Protein AF-A0A2V8E832-F1 (afdb_monomer)

Foldseek 3D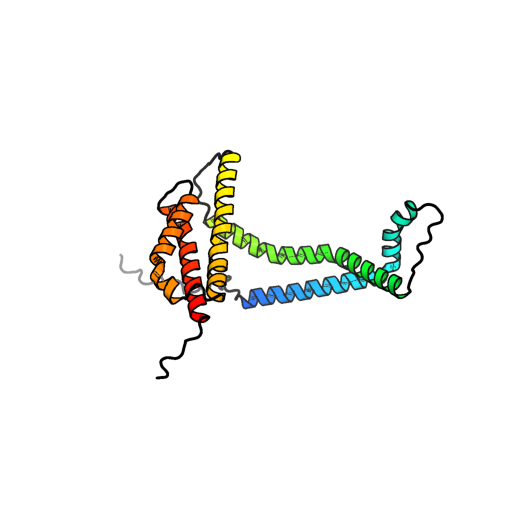i:
DPPPPPDDDDDPPPPPVVCPPPPDVVNLVVLVVVLVVVLVVQLVVLLVVLLVCLVVQVCVVCVVVVVPDDPPPPPDPPDPVSVVVVSSVSSSVRSCVVSVVVNVVSVCVSVVVVVVVVVVVVVVVPDPDDPDPDDPVVVVVLVVLLVVLVVVLVCVLVVLVVCLVVVVDALVNLVVCLVVVLVVLLVSLCSNDPVSDPVSSVVSSVVSSVSSVVSSVVSVVPDPDDDPDDD

Radius of gyration: 31.77 Å; Cα contacts (8 Å, |Δi|>4): 86; chains: 1; bounding box: 62×70×110 Å

Mean predicted aligned error: 20.01 Å

Structure (mmCIF, N/CA/C/O backbone):
data_AF-A0A2V8E832-F1
#
_entry.id   AF-A0A2V8E832-F1
#
loop_
_atom_site.group_PDB
_atom_site.id
_atom_site.type_symbol
_atom_site.label_atom_id
_atom_site.label_alt_id
_atom_site.label_comp_id
_atom_site.label_asym_id
_atom_site.label_entity_id
_atom_site.label_seq_id
_atom_site.pdbx_PDB_ins_code
_atom_site.Cartn_x
_atom_site.Cartn_y
_atom_site.Cartn_z
_atom_site.occupancy
_atom_site.B_iso_or_equiv
_atom_site.auth_seq_id
_atom_site.auth_comp_id
_atom_site.auth_asym_id
_atom_site.auth_atom_id
_atom_site.pdbx_PDB_model_num
ATOM 1 N N . MET A 1 1 ? -16.219 7.221 -71.483 1.00 47.50 1 MET A N 1
ATOM 2 C CA . MET A 1 1 ? -16.074 6.159 -70.463 1.00 47.50 1 MET A CA 1
ATOM 3 C C . MET A 1 1 ? -14.650 6.240 -69.906 1.00 47.50 1 MET A C 1
ATOM 5 O O . MET A 1 1 ? -13.781 5.549 -70.398 1.00 47.50 1 MET A O 1
ATOM 9 N N . ALA A 1 2 ? -14.287 7.261 -69.124 1.00 42.38 2 ALA A N 1
ATOM 10 C CA . ALA A 1 2 ? -14.271 7.187 -67.658 1.00 42.38 2 ALA A CA 1
ATOM 11 C C . ALA A 1 2 ? -14.065 8.597 -67.040 1.00 42.38 2 ALA A C 1
ATOM 13 O O . ALA A 1 2 ? -13.008 8.910 -66.510 1.00 42.38 2 ALA A O 1
ATOM 14 N N . ALA A 1 3 ? -15.066 9.472 -67.158 1.00 48.56 3 ALA A N 1
ATOM 15 C CA . ALA A 1 3 ? -15.068 10.820 -66.569 1.00 48.56 3 ALA A CA 1
ATOM 16 C C . ALA A 1 3 ? -16.415 11.088 -65.873 1.00 48.56 3 ALA A C 1
ATOM 18 O O . ALA A 1 3 ? -17.081 12.083 -66.138 1.00 48.56 3 ALA A O 1
ATOM 19 N N . ALA A 1 4 ? -16.871 10.124 -65.064 1.00 51.16 4 ALA A N 1
ATOM 20 C CA . ALA A 1 4 ? -18.205 10.129 -64.462 1.00 51.16 4 ALA A CA 1
ATOM 21 C C . ALA A 1 4 ? -18.274 9.354 -63.130 1.00 51.16 4 ALA A C 1
ATOM 23 O O . ALA A 1 4 ? -19.161 8.530 -62.964 1.00 51.16 4 ALA A O 1
ATOM 24 N N . LEU A 1 5 ? -17.347 9.592 -62.193 1.00 53.28 5 LEU A N 1
ATOM 25 C CA . LEU A 1 5 ? -17.493 9.176 -60.782 1.00 53.28 5 LEU A CA 1
ATOM 26 C C . LEU A 1 5 ? -16.886 10.219 -59.819 1.00 53.28 5 LEU A C 1
ATOM 28 O O . LEU A 1 5 ? -16.212 9.895 -58.848 1.00 53.28 5 LEU A O 1
ATOM 32 N N . ALA A 1 6 ? -17.144 11.499 -60.092 1.00 55.06 6 ALA A N 1
ATOM 33 C CA . ALA A 1 6 ? -17.009 12.576 -59.114 1.00 55.06 6 ALA A CA 1
ATOM 34 C C . ALA A 1 6 ? -18.289 12.650 -58.259 1.00 55.06 6 ALA A C 1
ATOM 36 O O . ALA A 1 6 ? -19.114 13.523 -58.485 1.00 55.06 6 ALA A O 1
ATOM 37 N N . HIS A 1 7 ? -18.496 11.675 -57.366 1.00 56.09 7 HIS A N 1
ATOM 38 C CA . HIS A 1 7 ? -19.408 11.729 -56.207 1.00 56.09 7 HIS A CA 1
ATOM 39 C C . HIS A 1 7 ? -19.408 10.357 -55.510 1.00 56.09 7 HIS A C 1
ATOM 41 O O . HIS A 1 7 ? -20.304 9.538 -55.682 1.00 56.09 7 HIS A O 1
ATOM 47 N N . ALA A 1 8 ? -18.378 10.088 -54.718 1.00 52.59 8 ALA A N 1
ATOM 48 C CA . ALA A 1 8 ? -18.475 9.121 -53.631 1.00 52.59 8 ALA A CA 1
ATOM 49 C C . ALA A 1 8 ? -17.991 9.856 -52.386 1.00 52.59 8 ALA A C 1
ATOM 51 O O . ALA A 1 8 ? -16.826 9.802 -52.006 1.00 52.59 8 ALA A O 1
ATOM 52 N N . SER A 1 9 ? -18.914 10.680 -51.893 1.00 53.09 9 SER A N 1
ATOM 53 C CA . SER A 1 9 ? -19.017 11.181 -50.528 1.00 53.09 9 SER A CA 1
ATOM 54 C C . SER A 1 9 ? -18.141 10.406 -49.552 1.00 53.09 9 SER A C 1
ATOM 56 O O . SER A 1 9 ? -18.406 9.231 -49.289 1.00 53.09 9 SER A O 1
ATOM 58 N N . LEU A 1 10 ? -17.139 11.091 -48.996 1.00 61.25 10 LEU A N 1
ATOM 59 C CA . LEU A 1 10 ? -16.615 10.730 -47.686 1.00 61.25 10 LEU A CA 1
ATOM 60 C C . LEU A 1 10 ? -17.832 10.484 -46.779 1.00 61.25 10 LEU A C 1
ATOM 62 O O . LEU A 1 10 ? -18.734 11.333 -46.766 1.00 61.25 10 LEU A O 1
ATOM 66 N N . PRO A 1 11 ? -17.930 9.327 -46.106 1.00 64.31 11 PRO A N 1
ATOM 67 C CA . PRO A 1 11 ? -18.934 9.168 -45.069 1.00 64.31 11 PRO A CA 1
ATOM 68 C C . PRO A 1 11 ? -18.765 10.324 -44.065 1.00 64.31 11 PRO A C 1
ATOM 70 O O . PRO A 1 11 ? -17.631 10.756 -43.845 1.00 64.31 11 PRO 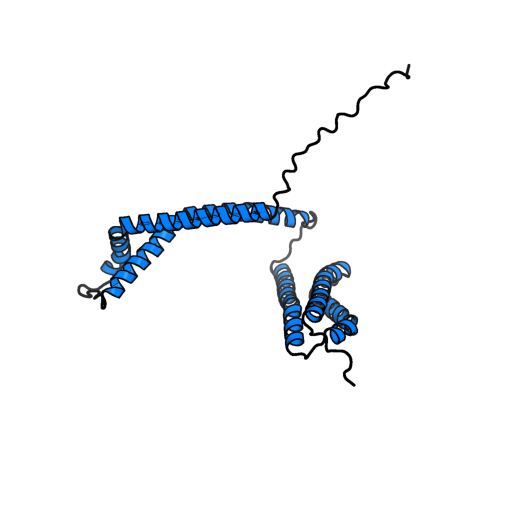A O 1
ATOM 73 N N . PRO A 1 12 ? -19.865 10.886 -43.535 1.00 58.88 12 PRO A N 1
ATOM 74 C CA . PRO A 1 12 ? -19.785 11.945 -42.537 1.00 58.88 12 PRO A CA 1
ATOM 75 C C . PRO A 1 12 ? -18.910 11.477 -41.370 1.00 58.88 12 PRO A C 1
ATOM 77 O O . PRO A 1 12 ? -18.935 10.294 -41.028 1.00 58.88 12 PRO A O 1
ATOM 80 N N . ASP A 1 13 ? -18.137 12.402 -40.797 1.00 58.00 13 ASP A N 1
ATOM 81 C CA . ASP A 1 13 ? -17.381 12.242 -39.548 1.00 58.00 13 ASP A CA 1
ATOM 82 C C . ASP A 1 13 ? -18.342 12.002 -38.359 1.00 58.00 13 ASP A C 1
ATOM 84 O O . ASP A 1 13 ? -18.409 12.788 -37.419 1.00 58.00 13 ASP A O 1
ATOM 88 N N . ASP A 1 14 ? -19.098 10.907 -38.399 1.00 57.62 14 ASP A N 1
ATOM 89 C CA . ASP A 1 14 ? -19.949 10.412 -37.318 1.00 57.62 14 ASP A CA 1
ATOM 90 C C . ASP A 1 14 ? -19.202 9.322 -36.542 1.00 57.62 14 ASP A C 1
ATOM 92 O O . ASP A 1 14 ? -19.718 8.242 -36.271 1.00 57.62 14 ASP A O 1
ATOM 96 N N . ASP A 1 15 ? -17.970 9.635 -36.152 1.00 50.78 15 ASP A N 1
ATOM 97 C CA . ASP A 1 15 ? -17.270 8.931 -35.088 1.00 50.78 15 ASP A CA 1
ATOM 98 C C . ASP A 1 15 ? -17.145 9.874 -33.881 1.00 50.78 15 ASP A C 1
ATOM 100 O O . ASP A 1 15 ? -16.079 10.032 -33.280 1.00 50.78 15 ASP A O 1
ATOM 104 N N . GLU A 1 16 ? -18.274 10.447 -33.444 1.00 54.78 16 GLU A N 1
ATOM 105 C CA . GLU A 1 16 ? -18.522 10.569 -32.006 1.00 54.78 16 GLU A CA 1
ATOM 106 C C . GLU A 1 16 ? -18.517 9.145 -31.432 1.00 54.78 16 GLU A C 1
ATOM 108 O O . GLU A 1 16 ? -19.549 8.551 -31.135 1.00 54.78 16 GLU A O 1
ATOM 113 N N . GLN A 1 17 ? -17.332 8.551 -31.304 1.00 54.59 17 GLN A N 1
ATOM 114 C CA . GLN A 1 17 ? -17.117 7.433 -30.411 1.00 54.59 17 GLN A CA 1
ATOM 115 C C . GLN A 1 17 ? -17.280 8.034 -29.017 1.00 54.59 17 GLN A C 1
ATOM 117 O O . GLN A 1 17 ? -16.384 8.772 -28.592 1.00 54.59 17 GLN A O 1
ATOM 122 N N . PRO A 1 18 ? -18.388 7.788 -28.284 1.00 49.16 18 PRO A N 1
ATOM 123 C CA . PRO A 1 18 ? -18.447 8.196 -26.896 1.00 49.16 18 PRO A CA 1
ATOM 124 C C . PRO A 1 18 ? -17.275 7.501 -26.211 1.00 49.16 18 PRO A C 1
ATOM 126 O O . PRO A 1 18 ? -17.224 6.272 -26.107 1.00 49.16 18 PRO A O 1
ATOM 129 N N . SER A 1 19 ? -16.283 8.300 -25.832 1.00 56.38 19 SER A N 1
ATOM 130 C CA . SER A 1 19 ? -15.024 7.876 -25.249 1.00 56.38 19 SER A CA 1
ATOM 131 C C . SER A 1 19 ? -15.312 7.184 -23.921 1.00 56.38 19 SER A C 1
ATOM 133 O O . SER A 1 19 ? -15.299 7.767 -22.842 1.00 56.38 19 SER A O 1
ATOM 135 N N . ARG A 1 20 ? -15.546 5.873 -23.995 1.00 49.09 20 ARG A N 1
ATOM 136 C CA . ARG A 1 20 ? -15.823 4.960 -22.874 1.00 49.09 20 ARG A CA 1
ATOM 137 C C . ARG A 1 20 ? -14.669 4.863 -21.857 1.00 49.09 20 ARG A C 1
ATOM 139 O O . ARG A 1 20 ? -14.721 4.039 -20.951 1.00 49.09 20 ARG A O 1
ATOM 146 N N . TRP A 1 21 ? -13.632 5.687 -22.006 1.00 45.81 21 TRP A N 1
ATOM 147 C CA . TRP A 1 21 ? -12.333 5.567 -21.347 1.00 45.81 21 TRP A CA 1
ATOM 148 C C . TRP A 1 21 ? -11.834 6.859 -20.690 1.00 45.81 21 TRP A C 1
ATOM 150 O O . TRP A 1 21 ? -10.681 6.909 -20.275 1.00 45.81 21 TRP A O 1
ATOM 160 N N . SER A 1 22 ? -12.681 7.880 -20.525 1.00 52.25 22 SER A N 1
ATOM 161 C CA . SER A 1 22 ? -12.372 9.019 -19.650 1.00 52.25 22 SER A CA 1
ATOM 162 C C . SER A 1 22 ? -13.234 9.004 -18.390 1.00 52.25 22 SER A C 1
ATOM 164 O O . SER A 1 22 ? -13.886 9.996 -18.076 1.00 52.25 22 SER A O 1
ATOM 166 N N . MET A 1 23 ? -13.221 7.896 -17.641 1.00 48.84 23 MET A N 1
ATOM 167 C CA . MET A 1 23 ? -13.531 8.029 -16.220 1.00 48.84 23 MET A CA 1
ATOM 168 C C . MET A 1 23 ? -12.375 8.793 -15.578 1.00 48.84 23 MET A C 1
ATOM 170 O O . MET A 1 23 ? -11.273 8.269 -15.421 1.00 48.84 23 MET A O 1
ATOM 174 N N . SER A 1 24 ? -12.607 10.068 -15.280 1.00 67.12 24 SER A N 1
ATOM 175 C CA . SER A 1 24 ? -11.663 10.922 -14.557 1.00 67.12 24 SER A CA 1
ATOM 176 C C . SER A 1 24 ? -11.271 10.261 -13.226 1.00 67.12 24 SER A C 1
ATOM 178 O O . SER A 1 24 ? -12.093 9.585 -12.611 1.00 67.12 24 SER A O 1
ATOM 180 N N . LEU A 1 25 ? -10.047 10.470 -12.714 1.00 56.72 25 LEU A N 1
ATOM 181 C CA . LEU A 1 25 ? -9.660 9.971 -11.377 1.00 56.72 25 LEU A CA 1
ATOM 182 C C . LEU A 1 25 ? -10.658 10.397 -10.289 1.00 56.72 25 LEU A C 1
ATOM 184 O O . LEU A 1 25 ? -10.850 9.690 -9.303 1.00 56.72 25 LEU A O 1
ATOM 188 N N . LEU A 1 26 ? -11.337 11.526 -10.498 1.00 66.56 26 LEU A N 1
AT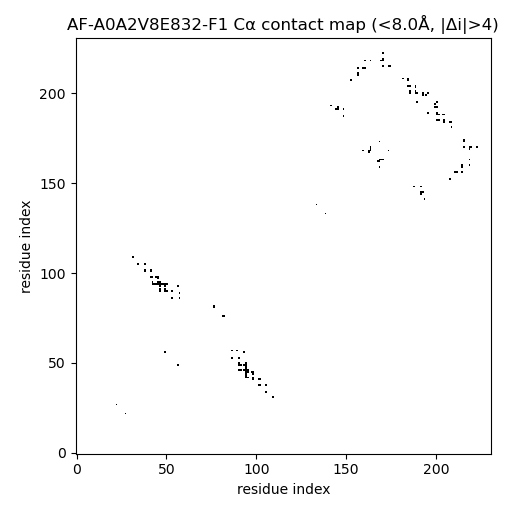OM 189 C CA . LEU A 1 26 ? -12.420 11.987 -9.641 1.00 66.56 26 LEU A CA 1
ATOM 190 C C . LEU A 1 26 ? -13.632 11.044 -9.662 1.00 66.56 26 LEU A C 1
ATOM 192 O O . LEU A 1 26 ? -14.189 10.788 -8.605 1.00 66.56 26 LEU A O 1
ATOM 196 N N . GLU A 1 27 ? -13.988 10.453 -10.801 1.00 72.31 27 GLU A N 1
ATOM 197 C CA . GLU A 1 27 ? -15.072 9.464 -10.912 1.00 72.31 27 GLU A CA 1
ATOM 198 C C . GLU A 1 27 ? -14.712 8.134 -10.239 1.00 72.31 27 GLU A C 1
ATOM 200 O O . GLU A 1 27 ? -15.554 7.521 -9.578 1.00 72.31 27 GLU A O 1
ATOM 205 N N . HIS A 1 28 ? -13.443 7.720 -10.310 1.00 69.12 28 HIS A N 1
ATOM 206 C CA . HIS A 1 28 ? -12.966 6.562 -9.550 1.00 69.12 28 HIS A CA 1
ATOM 207 C C . HIS A 1 28 ? -13.013 6.816 -8.029 1.00 69.12 28 HIS A C 1
ATOM 209 O O . HIS A 1 28 ? -13.440 5.953 -7.255 1.00 69.12 28 HIS A O 1
ATOM 215 N N . LEU A 1 29 ? -12.636 8.021 -7.578 1.00 75.00 29 LEU A N 1
ATOM 216 C CA . LEU A 1 29 ? -12.739 8.427 -6.168 1.00 75.00 29 LEU A CA 1
ATOM 217 C C . LEU A 1 29 ? -14.200 8.593 -5.702 1.00 75.00 29 LEU A C 1
ATOM 219 O O . LEU A 1 29 ? -14.533 8.253 -4.562 1.00 75.00 29 LEU A O 1
ATOM 223 N N . GLU A 1 30 ? -15.086 9.063 -6.579 1.00 79.19 30 GLU A N 1
ATOM 224 C CA . GLU A 1 30 ? -16.537 9.143 -6.370 1.00 79.19 30 GLU A CA 1
ATOM 225 C C . GLU A 1 30 ? -17.128 7.741 -6.138 1.00 79.19 30 GLU A C 1
ATOM 227 O O . GLU A 1 30 ? -17.946 7.516 -5.233 1.00 79.19 30 GLU A O 1
ATOM 232 N N . GLU A 1 31 ? -16.666 6.768 -6.923 1.00 74.00 31 GLU A N 1
ATOM 233 C CA . GLU A 1 31 ? -17.057 5.374 -6.797 1.00 74.00 31 GLU A CA 1
ATOM 234 C C . GLU A 1 31 ? -16.544 4.752 -5.486 1.00 74.00 31 GLU A C 1
ATOM 236 O O . GLU A 1 31 ? -17.317 4.087 -4.783 1.00 74.00 31 GLU A O 1
ATOM 241 N N . LEU A 1 32 ? -15.292 5.030 -5.097 1.00 75.75 32 LEU A N 1
ATOM 242 C CA . LEU A 1 32 ? -14.710 4.584 -3.825 1.00 75.75 32 LEU A CA 1
ATOM 243 C C . LEU A 1 32 ? -15.518 5.101 -2.625 1.00 75.75 32 LEU A C 1
ATOM 245 O O . LEU A 1 32 ? -15.913 4.315 -1.758 1.00 75.75 32 LEU A O 1
ATOM 249 N N . ARG A 1 33 ? -15.828 6.404 -2.585 1.00 85.00 33 ARG A N 1
ATOM 250 C CA . ARG A 1 33 ? -16.608 7.008 -1.492 1.00 85.00 33 ARG A CA 1
ATOM 251 C C . ARG A 1 33 ? -17.987 6.361 -1.373 1.00 85.00 33 ARG A C 1
ATOM 253 O O . ARG A 1 33 ? -18.383 5.953 -0.281 1.00 85.00 33 ARG A O 1
ATOM 260 N N . LYS A 1 34 ? -18.722 6.233 -2.485 1.00 80.25 34 LYS A N 1
ATOM 261 C CA . LYS A 1 34 ? -20.067 5.626 -2.486 1.00 80.25 34 LYS A CA 1
ATOM 262 C C . LYS A 1 34 ? -20.048 4.163 -2.044 1.00 80.25 34 LYS A C 1
ATOM 264 O O . LYS A 1 34 ? -21.042 3.681 -1.494 1.00 80.25 34 LYS A O 1
ATOM 269 N N . ARG A 1 35 ? -18.963 3.436 -2.313 1.00 78.31 35 ARG A N 1
ATOM 270 C CA . ARG A 1 35 ? -18.796 2.044 -1.876 1.00 78.31 35 ARG A CA 1
ATOM 271 C C . ARG A 1 35 ? -18.461 1.970 -0.388 1.00 78.31 35 ARG A C 1
ATOM 273 O O . ARG A 1 35 ? -19.086 1.169 0.304 1.00 78.31 35 ARG A O 1
ATOM 280 N N . LEU A 1 36 ? -17.591 2.851 0.109 1.00 80.75 36 LEU A N 1
ATOM 281 C CA . LEU A 1 36 ? -17.254 2.945 1.531 1.00 80.75 36 LEU A CA 1
ATOM 282 C C . LEU A 1 36 ? -18.489 3.268 2.384 1.00 80.75 36 LEU A C 1
ATOM 284 O O . LEU A 1 36 ? -18.762 2.563 3.349 1.00 80.75 36 LEU A O 1
ATOM 288 N N . VAL A 1 37 ? -19.301 4.247 1.969 1.00 85.38 37 VAL A N 1
ATOM 289 C CA . VAL A 1 37 ? -20.550 4.603 2.669 1.00 85.38 37 VAL A CA 1
ATOM 290 C C . VAL A 1 37 ? -21.505 3.408 2.747 1.00 85.38 37 VAL A C 1
ATOM 292 O O . VAL A 1 37 ? -22.026 3.103 3.816 1.00 85.38 37 VAL A O 1
ATOM 295 N N . ARG A 1 38 ? -21.696 2.671 1.645 1.00 82.88 38 ARG A N 1
ATOM 296 C CA . ARG A 1 38 ? -22.551 1.470 1.626 1.00 82.88 38 ARG A CA 1
ATOM 297 C C . ARG A 1 38 ? -22.011 0.338 2.505 1.00 82.88 38 ARG A C 1
ATOM 299 O O . ARG A 1 38 ? -22.804 -0.362 3.126 1.00 82.88 38 ARG A O 1
ATOM 306 N N . ALA A 1 39 ? -20.691 0.160 2.579 1.00 79.94 39 ALA A N 1
ATOM 307 C CA . ALA A 1 39 ? -20.075 -0.817 3.477 1.00 79.94 39 ALA A CA 1
ATOM 308 C C . ALA A 1 39 ? -20.274 -0.430 4.953 1.00 79.94 39 ALA A C 1
ATOM 310 O O . ALA A 1 39 ? -20.681 -1.272 5.748 1.00 79.94 39 ALA A O 1
ATOM 311 N N . CYS A 1 40 ? -20.089 0.847 5.305 1.00 82.69 40 CYS A N 1
ATOM 312 C CA . CYS A 1 40 ? -20.360 1.346 6.655 1.00 82.69 40 CYS A CA 1
ATOM 313 C C . CYS A 1 40 ? -21.832 1.169 7.052 1.00 82.69 40 CYS A C 1
ATOM 315 O O . CYS A 1 40 ? -22.111 0.718 8.160 1.00 82.69 40 CYS A O 1
ATOM 317 N N . VAL A 1 41 ? -22.773 1.458 6.145 1.00 88.25 41 VAL A N 1
ATOM 318 C CA . VAL A 1 41 ? -24.210 1.237 6.383 1.00 88.25 41 VAL A CA 1
ATOM 319 C C . VAL A 1 41 ? -24.518 -0.248 6.580 1.00 88.25 41 VAL A C 1
ATOM 321 O O . VAL A 1 41 ? -25.273 -0.594 7.483 1.00 88.25 41 VAL A O 1
ATOM 324 N N . ALA A 1 42 ? -23.911 -1.138 5.792 1.00 85.12 42 ALA A N 1
ATOM 325 C CA . ALA A 1 42 ? -24.100 -2.579 5.947 1.00 85.12 42 ALA A CA 1
ATOM 326 C C . ALA A 1 42 ? -23.536 -3.115 7.272 1.00 85.12 42 ALA A C 1
ATOM 328 O O . ALA A 1 42 ? -24.170 -3.958 7.900 1.00 85.12 42 ALA A O 1
ATOM 329 N N . ILE A 1 43 ? -22.391 -2.598 7.728 1.00 84.44 43 ILE A N 1
ATOM 330 C CA . ILE A 1 43 ? -21.836 -2.920 9.051 1.00 84.44 43 ILE A CA 1
ATOM 331 C C . ILE A 1 43 ? -22.780 -2.428 10.146 1.00 84.44 43 ILE A C 1
ATOM 333 O O . ILE A 1 43 ? -23.142 -3.201 11.027 1.00 84.44 43 ILE A O 1
ATOM 337 N N . ALA A 1 44 ? -23.231 -1.173 10.072 1.00 87.06 44 ALA A N 1
ATOM 338 C CA . ALA A 1 44 ? -24.161 -0.611 11.047 1.00 87.06 44 ALA A CA 1
ATOM 339 C C . ALA A 1 44 ? -25.473 -1.412 11.108 1.00 87.06 44 ALA A C 1
ATOM 341 O O . ALA A 1 44 ? -25.958 -1.714 12.197 1.00 87.06 44 ALA A O 1
ATOM 342 N N . ALA A 1 45 ? -26.005 -1.825 9.955 1.00 88.00 45 ALA A N 1
ATOM 343 C CA . ALA A 1 45 ? -27.179 -2.686 9.872 1.00 88.00 45 ALA A CA 1
ATOM 344 C C . ALA A 1 45 ? -26.913 -4.089 10.447 1.00 88.00 45 ALA A C 1
ATOM 346 O O . ALA A 1 45 ? -27.722 -4.586 11.224 1.00 88.00 45 ALA A O 1
ATOM 347 N N . GLY A 1 46 ? -25.772 -4.712 10.131 1.00 84.75 46 GLY A N 1
ATOM 348 C CA . GLY A 1 46 ? -25.383 -6.019 10.673 1.00 84.75 46 GLY A CA 1
ATOM 349 C C . GLY A 1 46 ? -25.228 -6.004 12.196 1.00 84.75 46 GLY A C 1
ATOM 350 O O . GLY A 1 46 ? -25.710 -6.907 12.884 1.00 84.75 46 GLY A O 1
ATOM 351 N N . VAL A 1 47 ? -24.627 -4.939 12.731 1.00 84.75 47 VAL A N 1
ATOM 352 C CA . VAL A 1 47 ? -24.512 -4.686 14.173 1.00 84.75 47 VAL A CA 1
ATOM 353 C C . VAL A 1 47 ? -25.887 -4.463 14.798 1.00 84.75 47 VAL A C 1
ATOM 355 O O . VAL A 1 47 ? -26.198 -5.110 15.793 1.00 84.75 47 VAL A O 1
ATOM 358 N N . ALA A 1 48 ? -26.747 -3.634 14.201 1.00 87.19 48 ALA A N 1
ATOM 359 C CA . ALA A 1 48 ? -28.106 -3.409 14.696 1.00 87.19 48 ALA A CA 1
ATOM 360 C C . ALA A 1 48 ? -28.930 -4.708 14.737 1.00 87.19 48 ALA A C 1
ATOM 362 O O . ALA A 1 48 ? -29.572 -5.000 15.743 1.00 87.19 48 ALA A O 1
ATOM 363 N N . VAL A 1 49 ? -28.856 -5.532 13.687 1.00 84.69 49 VAL A N 1
ATOM 364 C CA . VAL A 1 49 ? -29.517 -6.845 13.648 1.00 84.69 49 VAL A CA 1
ATOM 365 C C . VAL A 1 49 ? -28.951 -7.771 14.724 1.00 84.69 49 VAL A C 1
ATOM 367 O O . VAL A 1 49 ? -29.714 -8.442 15.410 1.00 84.69 49 VAL A O 1
ATOM 370 N N . SER A 1 50 ? -27.636 -7.774 14.944 1.00 80.50 50 SER A N 1
ATOM 371 C CA . SER A 1 50 ? -27.028 -8.569 16.019 1.00 80.50 50 SER A CA 1
ATOM 372 C C . SER A 1 50 ? -27.437 -8.106 17.417 1.00 80.50 50 SER A C 1
ATOM 374 O O . SER A 1 50 ? -27.617 -8.947 18.296 1.00 80.50 50 SER A O 1
ATOM 376 N N . PHE A 1 51 ? -27.669 -6.806 17.620 1.00 81.50 51 PHE A N 1
ATOM 377 C CA . PHE A 1 51 ? -28.240 -6.287 18.866 1.00 81.50 51 PHE A CA 1
ATOM 378 C C . PHE A 1 51 ? -29.665 -6.801 19.118 1.00 81.50 51 PHE A C 1
ATOM 380 O O . PHE A 1 51 ? -29.985 -7.130 20.257 1.00 81.50 51 PHE A O 1
ATOM 387 N N . LEU A 1 52 ? -30.500 -6.940 18.079 1.00 84.81 52 LEU A N 1
ATOM 388 C CA . LEU A 1 52 ? -31.865 -7.476 18.219 1.00 84.81 52 LEU A CA 1
ATOM 389 C C . LEU A 1 52 ? -31.899 -8.954 18.645 1.00 84.81 52 LEU A C 1
ATOM 391 O O . LEU A 1 52 ? -32.876 -9.393 19.244 1.00 84.81 52 LEU A O 1
ATOM 395 N N . TYR A 1 53 ? -30.844 -9.722 18.356 1.00 81.81 53 TYR A N 1
ATOM 396 C CA . TYR A 1 53 ? -30.764 -11.163 18.638 1.00 81.81 53 TYR A CA 1
ATOM 397 C C . TYR A 1 53 ? -29.639 -11.529 19.617 1.00 81.81 53 TYR A C 1
ATOM 399 O O . TYR A 1 53 ? -29.175 -12.675 19.641 1.00 81.81 53 TYR A O 1
ATOM 407 N N . ILE A 1 54 ? -29.202 -10.572 20.441 1.00 74.75 54 ILE A N 1
ATOM 408 C CA . ILE A 1 54 ? -28.018 -10.719 21.292 1.00 74.75 54 ILE A CA 1
ATOM 409 C C . ILE A 1 54 ? -28.120 -11.910 22.251 1.00 74.75 54 ILE A C 1
ATOM 411 O O . ILE A 1 54 ? -27.167 -12.677 22.371 1.00 74.75 54 ILE A O 1
ATOM 415 N N . ASP A 1 55 ? -29.298 -12.155 22.831 1.00 73.19 55 ASP A N 1
ATOM 416 C CA . ASP A 1 55 ? -29.526 -13.266 23.761 1.00 73.19 55 ASP A CA 1
ATOM 417 C C . ASP A 1 55 ? -29.319 -14.635 23.100 1.00 73.19 55 ASP A C 1
ATOM 419 O O . ASP A 1 55 ? -28.803 -15.568 23.717 1.00 73.19 55 ASP A O 1
ATOM 423 N N . ARG A 1 56 ? -29.665 -14.763 21.812 1.00 72.31 56 ARG A N 1
ATOM 424 C CA . ARG A 1 56 ? -29.459 -15.996 21.039 1.00 72.31 56 ARG A CA 1
ATOM 425 C C . ARG A 1 56 ? -27.998 -16.194 20.655 1.00 72.31 56 ARG A C 1
ATOM 427 O O . ARG A 1 56 ? -27.513 -17.322 20.728 1.00 72.31 56 ARG A O 1
ATOM 434 N N . ILE A 1 57 ? -27.304 -15.122 20.280 1.00 75.00 57 ILE A N 1
ATOM 435 C CA . ILE A 1 57 ? -25.884 -15.160 19.900 1.00 75.00 57 ILE A CA 1
ATOM 436 C C . ILE A 1 57 ? -25.028 -15.498 21.122 1.00 75.00 57 ILE A C 1
ATOM 438 O O . ILE A 1 57 ? -24.219 -16.421 21.074 1.00 75.00 57 ILE A O 1
ATOM 442 N N . VAL A 1 58 ? -25.260 -14.813 22.241 1.00 68.44 58 VAL A N 1
ATOM 443 C CA . VAL A 1 58 ? -24.590 -15.060 23.523 1.00 68.44 58 VAL A CA 1
ATOM 444 C C . VAL A 1 58 ? -24.864 -16.490 23.991 1.00 68.44 58 VAL A C 1
ATOM 446 O O . VAL A 1 58 ? -23.925 -17.216 24.314 1.00 68.44 58 VAL A O 1
ATOM 449 N N . ALA A 1 59 ? -26.116 -16.959 23.943 1.00 70.25 59 ALA A N 1
ATOM 450 C CA . ALA A 1 59 ? -26.436 -18.342 24.293 1.00 70.25 59 ALA A CA 1
ATOM 451 C C . ALA A 1 59 ? -25.711 -19.370 23.407 1.00 70.25 59 ALA A C 1
ATOM 453 O O . ALA A 1 59 ? -25.277 -20.398 23.923 1.00 70.25 59 ALA A O 1
ATOM 454 N N . PHE A 1 60 ? -25.548 -19.100 22.108 1.00 74.56 60 PHE A N 1
ATOM 455 C CA . PHE A 1 60 ? -24.817 -19.969 21.183 1.00 74.56 60 PHE A CA 1
ATOM 456 C C . PHE A 1 60 ? -23.302 -19.958 21.436 1.00 74.56 60 PHE A C 1
ATOM 458 O O . PHE A 1 60 ? -22.689 -21.021 21.511 1.00 74.56 60 PHE A O 1
ATOM 465 N N . VAL A 1 61 ? -22.700 -18.781 21.632 1.00 70.00 61 VAL A N 1
ATOM 466 C CA . VAL A 1 61 ? -21.254 -18.623 21.874 1.00 70.00 61 VAL A CA 1
ATOM 467 C C . VAL A 1 61 ? -20.841 -19.198 23.233 1.00 70.00 61 VAL A C 1
ATOM 469 O O . VAL A 1 61 ? -19.807 -19.855 23.336 1.00 70.00 61 VAL A O 1
ATOM 472 N N . PHE A 1 62 ? -21.668 -19.039 24.271 1.00 66.12 62 PHE A N 1
ATOM 473 C CA . PHE A 1 62 ? -21.405 -19.612 25.596 1.00 66.12 62 PHE A CA 1
ATOM 474 C C . PHE A 1 62 ? -21.893 -21.065 25.760 1.00 66.12 62 PHE A C 1
ATOM 476 O O . PHE A 1 62 ? -21.580 -21.700 26.771 1.00 66.12 62 PHE A O 1
ATOM 483 N N . ALA A 1 63 ? -22.614 -21.637 24.785 1.00 69.31 63 ALA A N 1
ATOM 484 C CA . ALA A 1 63 ? -23.029 -23.046 24.804 1.00 69.31 63 ALA A CA 1
ATOM 485 C C . ALA A 1 63 ? -21.858 -24.051 24.869 1.00 69.31 63 ALA A C 1
ATOM 487 O O . ALA A 1 63 ? -21.931 -24.968 25.692 1.00 69.31 63 ALA A O 1
ATOM 488 N N . PRO A 1 64 ? -20.781 -23.936 24.064 1.00 64.94 64 PRO A N 1
ATOM 489 C CA . PRO A 1 64 ? -19.630 -24.836 24.173 1.00 64.94 64 PRO A CA 1
ATOM 490 C C . PRO A 1 64 ? -18.859 -24.642 25.486 1.00 64.94 64 PRO A C 1
ATOM 492 O O . PRO A 1 64 ? -18.441 -25.623 26.097 1.00 64.94 64 PRO A O 1
ATOM 495 N N . MET A 1 65 ? -18.761 -23.406 25.989 1.00 59.75 65 MET A N 1
ATOM 496 C CA . MET A 1 65 ? -18.109 -23.105 27.272 1.00 59.75 65 MET A CA 1
ATOM 497 C C . MET A 1 65 ? -18.844 -23.720 28.469 1.00 59.75 65 MET A C 1
ATOM 499 O O . MET A 1 65 ? -18.209 -24.199 29.402 1.00 59.75 65 MET A O 1
ATOM 503 N N . ARG A 1 66 ? -20.180 -23.785 28.428 1.00 56.06 66 ARG A N 1
ATOM 504 C CA . ARG A 1 66 ? -20.983 -24.464 29.459 1.00 56.06 66 ARG A CA 1
ATOM 505 C C . ARG A 1 66 ? -20.827 -25.988 29.465 1.00 56.06 66 ARG A C 1
ATOM 507 O O . ARG A 1 66 ? -21.076 -26.594 30.500 1.00 56.06 66 ARG A O 1
ATOM 514 N N . ARG A 1 67 ? -20.427 -26.605 28.344 1.00 60.44 67 ARG A N 1
ATOM 515 C CA . ARG A 1 67 ? -20.200 -28.063 28.241 1.00 60.44 67 ARG A CA 1
ATOM 516 C C . ARG A 1 67 ? -18.794 -28.494 28.665 1.00 60.44 67 ARG A C 1
ATOM 518 O O . ARG A 1 67 ? -18.618 -29.645 29.037 1.00 60.44 67 ARG A O 1
ATOM 525 N N . ALA A 1 68 ? -17.819 -27.587 28.612 1.00 59.66 68 AL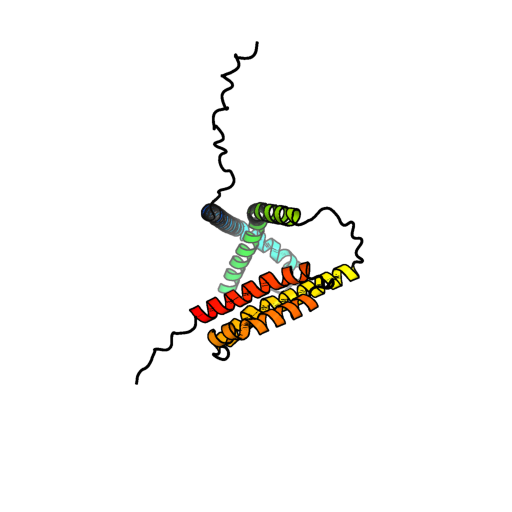A A N 1
ATOM 526 C CA . ALA A 1 68 ? -16.424 -27.855 28.963 1.00 59.66 68 ALA A CA 1
ATOM 527 C C . ALA A 1 68 ? -16.061 -27.488 30.419 1.00 59.66 68 ALA A C 1
ATOM 529 O O . ALA A 1 68 ? -14.914 -27.660 30.822 1.00 59.66 68 ALA A O 1
ATOM 530 N N . LEU A 1 69 ? -17.015 -26.982 31.213 1.00 52.12 69 LEU A N 1
ATOM 531 C CA . LEU A 1 69 ? -16.804 -26.593 32.611 1.00 52.12 69 LEU A CA 1
ATOM 532 C C . LEU A 1 69 ? -17.299 -27.684 33.589 1.00 52.12 69 LEU A C 1
ATOM 534 O O . LEU A 1 69 ? -18.413 -28.182 33.415 1.00 52.12 69 LEU A O 1
ATOM 538 N N . PRO A 1 70 ? -16.540 -28.020 34.655 1.00 58.56 70 PRO A N 1
ATOM 539 C CA . PRO A 1 70 ? -17.030 -28.842 35.764 1.00 58.56 70 PRO A CA 1
ATOM 540 C C . PRO A 1 70 ? -18.253 -28.186 36.438 1.00 58.56 70 PRO A C 1
ATOM 542 O O . PRO A 1 70 ? -18.305 -26.952 36.528 1.00 58.56 70 PRO A O 1
ATOM 545 N N . PRO A 1 71 ? -19.232 -28.968 36.937 1.00 50.81 71 PRO A N 1
ATOM 546 C CA . PRO A 1 71 ? -20.462 -28.444 37.528 1.00 50.81 71 PRO A CA 1
ATOM 547 C C . PRO A 1 71 ? -20.150 -27.635 38.797 1.00 50.81 71 PRO A C 1
ATOM 549 O O . PRO A 1 71 ? -19.982 -28.195 39.874 1.00 50.81 71 PRO A O 1
ATOM 552 N N . GLY A 1 72 ? -20.040 -26.307 38.670 1.00 55.38 72 GLY A N 1
ATOM 553 C CA . GLY A 1 72 ? -19.797 -25.415 39.812 1.00 55.38 72 GLY A CA 1
ATOM 554 C C . GLY A 1 72 ? -19.003 -24.134 39.535 1.00 55.38 72 GLY A C 1
ATOM 555 O O . GLY A 1 72 ? -19.061 -23.217 40.351 1.00 55.38 72 GLY A O 1
ATOM 556 N N . ALA A 1 73 ? -18.315 -24.004 38.396 1.00 47.75 73 ALA A N 1
ATOM 557 C CA . ALA A 1 73 ? -17.618 -22.763 38.043 1.00 47.75 73 ALA A CA 1
ATOM 558 C C . ALA A 1 73 ? -18.617 -21.695 37.553 1.00 47.75 73 ALA A C 1
ATOM 560 O O . ALA A 1 73 ? -18.894 -21.555 36.361 1.00 47.75 73 ALA A O 1
ATOM 561 N N . LYS A 1 74 ? -19.209 -20.948 38.491 1.00 48.56 74 LYS A N 1
ATOM 562 C CA . LYS A 1 74 ? -19.983 -19.745 38.171 1.00 48.56 74 LYS A CA 1
ATOM 563 C C . LYS A 1 74 ? -19.014 -18.689 37.638 1.00 48.56 74 LYS A C 1
ATOM 565 O O . LYS A 1 74 ? -18.167 -18.208 38.382 1.00 48.56 74 LYS A O 1
ATOM 570 N N . MET A 1 75 ? -19.148 -18.323 36.363 1.00 48.62 75 MET A N 1
ATOM 571 C CA . MET A 1 75 ? -18.588 -17.073 35.845 1.00 48.62 75 MET A CA 1
ATOM 572 C C . MET A 1 75 ? -19.218 -15.927 36.632 1.00 48.62 75 MET A C 1
ATOM 574 O O . MET A 1 75 ? -20.399 -15.619 36.470 1.00 48.62 75 MET A O 1
ATOM 578 N N . ILE A 1 76 ? -18.445 -15.364 37.550 1.00 51.28 76 ILE A N 1
ATOM 579 C CA . ILE A 1 76 ? -18.818 -14.175 38.300 1.00 51.28 76 ILE A CA 1
ATOM 580 C C . ILE A 1 76 ? -18.365 -12.995 37.447 1.00 51.28 76 ILE A C 1
ATOM 582 O O . ILE A 1 76 ? -17.174 -12.831 37.207 1.00 51.28 76 ILE A O 1
ATOM 586 N N . TYR A 1 77 ? -19.314 -12.192 36.971 1.00 50.44 77 TYR A N 1
ATOM 587 C CA . TYR A 1 77 ? -19.004 -10.879 36.417 1.00 50.44 77 TYR A CA 1
ATOM 588 C C . TYR A 1 77 ? -18.552 -9.991 37.575 1.00 50.44 77 TYR A C 1
ATOM 590 O O . TYR A 1 77 ? -19.352 -9.647 38.445 1.00 50.44 77 TYR A O 1
ATOM 598 N N . THR A 1 78 ? -17.261 -9.675 37.628 1.00 60.66 78 THR A N 1
ATOM 599 C CA . THR A 1 78 ? -16.653 -8.951 38.751 1.00 60.66 78 THR A CA 1
ATOM 600 C C . THR A 1 78 ? -16.965 -7.453 38.757 1.00 60.66 78 THR A C 1
ATOM 602 O O . THR A 1 78 ? -16.815 -6.810 39.793 1.00 60.66 78 THR A O 1
ATOM 605 N N . ALA A 1 79 ? -17.481 -6.898 37.652 1.00 61.47 79 ALA A N 1
ATOM 606 C CA . ALA A 1 79 ? -17.972 -5.523 37.583 1.00 61.47 79 ALA A CA 1
ATOM 607 C C . ALA A 1 79 ? -19.177 -5.369 36.623 1.00 61.47 79 ALA A C 1
ATOM 609 O O . ALA A 1 79 ? -19.186 -5.982 35.552 1.00 61.47 79 ALA A O 1
ATOM 610 N N . PRO A 1 80 ? -20.157 -4.487 36.920 1.00 60.75 80 PRO A N 1
ATOM 611 C CA . PRO A 1 80 ? -21.272 -4.183 36.011 1.00 60.75 80 PRO A CA 1
ATOM 612 C C . PRO A 1 80 ? -20.817 -3.678 34.630 1.00 60.75 80 PRO A C 1
ATOM 614 O O . PRO A 1 80 ? -21.463 -3.953 33.620 1.00 60.75 80 PRO A O 1
ATOM 617 N N . GLY A 1 81 ? -19.681 -2.971 34.576 1.00 73.50 81 GLY A N 1
ATOM 618 C CA . GLY A 1 81 ? -19.102 -2.462 33.327 1.00 73.50 81 GLY A CA 1
ATOM 619 C C . GLY A 1 81 ? -18.499 -3.549 32.431 1.00 73.50 81 GLY A C 1
ATOM 620 O O . GLY A 1 81 ? -18.492 -3.408 31.211 1.00 73.50 81 GLY A O 1
ATOM 621 N N . GLU A 1 82 ? -18.045 -4.657 33.017 1.00 72.00 82 GLU A N 1
ATOM 622 C CA . GLU A 1 82 ? -17.408 -5.759 32.292 1.00 72.00 82 GLU A CA 1
ATOM 623 C C . GLU A 1 82 ? -18.440 -6.590 31.521 1.00 72.00 82 GLU A C 1
ATOM 625 O O . GLU A 1 82 ? -18.235 -6.920 30.353 1.00 72.00 82 GLU A O 1
ATOM 630 N N . ALA A 1 83 ? -19.600 -6.843 32.138 1.00 71.94 83 ALA A N 1
ATOM 631 C CA . ALA A 1 83 ? -20.720 -7.502 31.477 1.00 71.94 83 ALA A CA 1
ATOM 632 C C . ALA A 1 83 ? -21.200 -6.684 30.270 1.00 71.94 83 ALA A C 1
ATOM 634 O O . ALA A 1 83 ? -21.280 -7.210 29.163 1.00 71.94 83 ALA A O 1
ATOM 635 N N . PHE A 1 84 ? -21.451 -5.384 30.454 1.00 79.81 84 PHE A N 1
ATOM 636 C CA . PHE A 1 84 ? -21.894 -4.504 29.371 1.00 79.81 84 PHE A CA 1
ATOM 637 C C . PHE A 1 84 ? -20.891 -4.450 28.206 1.00 79.81 84 PHE A C 1
ATOM 639 O O . PHE A 1 84 ? -21.283 -4.637 27.052 1.00 79.81 84 PHE A O 1
ATOM 646 N N . GLY A 1 85 ? -19.598 -4.263 28.495 1.00 79.25 85 GLY A N 1
ATOM 647 C CA . GLY A 1 85 ? -18.553 -4.244 27.467 1.00 79.25 85 GLY A CA 1
ATOM 648 C C . GLY A 1 85 ? -18.467 -5.556 26.684 1.00 79.25 85 GLY A C 1
ATOM 649 O O . GLY A 1 85 ? -18.314 -5.544 25.463 1.00 79.25 85 GLY A O 1
ATOM 650 N N . LEU A 1 86 ? -18.645 -6.692 27.361 1.00 78.81 86 LEU A N 1
ATOM 651 C CA . LEU A 1 86 ? -18.678 -8.006 26.725 1.00 78.81 86 LEU A CA 1
ATOM 652 C C . LEU A 1 86 ? -19.865 -8.157 25.762 1.00 78.81 86 LEU A C 1
ATOM 654 O O . LEU A 1 86 ? -19.669 -8.608 24.634 1.00 78.81 86 LEU A O 1
ATOM 658 N N . TYR A 1 87 ? -21.073 -7.748 26.167 1.00 78.06 87 TYR A N 1
ATOM 659 C CA . TYR A 1 87 ? -22.252 -7.776 25.291 1.00 78.06 87 TYR A CA 1
ATOM 660 C C . TYR A 1 87 ? -22.042 -6.918 24.036 1.00 78.06 87 TYR A C 1
ATOM 662 O O . TYR A 1 87 ? -22.289 -7.387 22.924 1.00 78.06 87 TYR A O 1
ATOM 670 N N . VAL A 1 88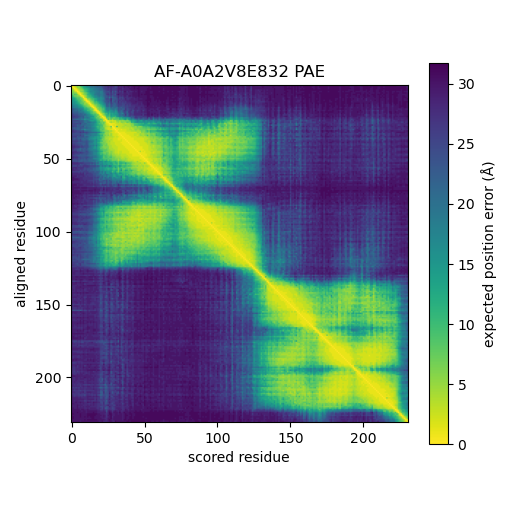 ? -21.520 -5.698 24.192 1.00 83.25 88 VAL A N 1
ATOM 671 C CA . VAL A 1 88 ? -21.233 -4.799 23.061 1.00 83.25 88 VAL A CA 1
ATOM 672 C C . VAL A 1 88 ? -20.175 -5.394 22.127 1.00 83.25 88 VAL A C 1
ATOM 674 O O . VAL A 1 88 ? -20.371 -5.397 20.913 1.00 83.25 88 VAL A O 1
ATOM 677 N N . ASN A 1 89 ? -19.091 -5.961 22.664 1.00 80.12 89 ASN A N 1
ATOM 678 C CA . ASN A 1 89 ? -18.037 -6.588 21.860 1.00 80.12 89 ASN A CA 1
ATOM 679 C C . ASN A 1 89 ? -18.546 -7.803 21.073 1.00 80.12 89 ASN A C 1
ATOM 681 O O . ASN A 1 89 ? -18.218 -7.955 19.895 1.00 80.12 89 ASN A O 1
ATOM 685 N N . ILE A 1 90 ? -19.377 -8.648 21.693 1.00 81.31 90 ILE A N 1
ATOM 686 C CA . ILE A 1 90 ? -19.985 -9.805 21.020 1.00 81.31 90 ILE A CA 1
ATOM 687 C C . ILE A 1 90 ? -20.947 -9.341 19.922 1.00 81.31 90 ILE A C 1
ATOM 689 O O . ILE A 1 90 ? -20.910 -9.889 18.821 1.00 81.31 90 ILE A O 1
ATOM 693 N N . ALA A 1 91 ? -21.764 -8.315 20.177 1.00 81.12 91 ALA A N 1
ATOM 694 C CA . ALA A 1 91 ? -22.678 -7.761 19.178 1.00 81.12 91 ALA A CA 1
ATOM 695 C C . ALA A 1 91 ? -21.932 -7.135 17.988 1.00 81.12 91 ALA A C 1
ATOM 697 O O . ALA A 1 91 ? -22.323 -7.342 16.838 1.00 81.12 91 ALA A O 1
ATOM 698 N N . LEU A 1 92 ? -20.830 -6.421 18.245 1.00 84.25 92 LEU A N 1
ATOM 699 C CA . LEU A 1 92 ? -19.970 -5.853 17.205 1.00 84.25 92 LEU A CA 1
ATOM 700 C C . LEU A 1 92 ? -19.319 -6.942 16.349 1.00 84.25 92 LEU A C 1
ATOM 702 O O . LEU A 1 92 ? -19.349 -6.859 15.119 1.00 84.25 92 LEU A O 1
ATOM 706 N N . LEU A 1 93 ? -18.761 -7.975 16.982 1.00 83.69 93 LEU A N 1
ATOM 707 C CA . LEU A 1 93 ? -18.098 -9.069 16.278 1.00 83.69 93 LEU A CA 1
ATOM 708 C C . LEU A 1 93 ? -19.103 -9.895 15.466 1.00 83.69 93 LEU A C 1
ATOM 710 O O . LEU A 1 93 ? -18.900 -10.102 14.271 1.00 83.69 93 LEU A O 1
ATOM 714 N N . ALA A 1 94 ? -20.220 -10.301 16.072 1.00 82.50 94 ALA A N 1
ATOM 715 C CA . ALA A 1 94 ? -21.262 -11.067 15.391 1.00 82.50 94 ALA A CA 1
ATOM 716 C C . ALA A 1 94 ? -21.923 -10.270 14.255 1.00 82.50 94 ALA A C 1
ATOM 718 O O . ALA A 1 94 ? -22.119 -10.804 13.163 1.00 82.50 94 ALA A O 1
ATOM 719 N N . GLY A 1 95 ? -22.187 -8.978 14.471 1.00 82.69 95 GLY A N 1
ATOM 720 C CA . GLY A 1 95 ? -22.750 -8.094 13.452 1.00 82.69 95 GLY A CA 1
ATOM 721 C C . GLY A 1 95 ? -21.820 -7.879 12.268 1.00 82.69 95 GLY A C 1
ATOM 722 O O . GLY A 1 95 ? -22.263 -7.888 11.120 1.00 82.69 95 GLY A O 1
ATOM 723 N N . THR A 1 96 ? -20.518 -7.774 12.532 1.00 83.50 96 THR A N 1
ATOM 724 C CA . THR A 1 96 ? -19.497 -7.693 11.481 1.00 83.50 96 THR A CA 1
ATOM 725 C C . THR A 1 96 ? -19.401 -9.000 10.694 1.00 83.50 96 THR A C 1
ATOM 727 O O . THR A 1 96 ? -19.328 -8.965 9.468 1.00 83.50 96 THR A O 1
ATOM 730 N N . VAL A 1 97 ? -19.464 -10.154 11.365 1.00 87.38 97 VAL A N 1
ATOM 731 C CA . VAL A 1 97 ? -19.475 -11.472 10.705 1.00 87.38 97 VAL A CA 1
ATOM 732 C C . VAL A 1 97 ? -20.720 -11.646 9.829 1.00 87.38 97 VAL A C 1
ATOM 734 O O . VAL A 1 97 ? -20.614 -12.134 8.707 1.00 87.38 97 VAL A O 1
ATOM 737 N N . LEU A 1 98 ? -21.885 -11.183 10.283 1.00 82.69 98 LEU A N 1
ATOM 738 C CA . LEU A 1 98 ? -23.115 -11.164 9.482 1.00 82.69 98 LEU A CA 1
ATOM 739 C C . LEU A 1 98 ? -23.016 -10.239 8.261 1.00 82.69 98 LEU A C 1
ATOM 741 O O . LEU A 1 98 ? -23.530 -10.570 7.195 1.00 82.69 98 LEU A O 1
ATOM 745 N N . ALA A 1 99 ? -22.337 -9.098 8.394 1.00 82.69 99 ALA A N 1
ATOM 746 C CA . ALA A 1 99 ? -22.100 -8.171 7.289 1.00 82.69 99 ALA A CA 1
ATOM 747 C C . ALA A 1 99 ? -20.976 -8.632 6.337 1.00 82.69 99 ALA A C 1
ATOM 749 O O . ALA A 1 99 ? -20.896 -8.149 5.205 1.00 82.69 99 ALA A O 1
ATOM 750 N N . ALA A 1 100 ? -20.128 -9.579 6.756 1.00 85.94 100 ALA A N 1
ATOM 751 C CA . ALA A 1 100 ? -18.971 -10.066 6.006 1.00 85.94 100 ALA A CA 1
ATOM 752 C C . ALA A 1 100 ? -19.264 -10.481 4.551 1.00 85.94 100 ALA A C 1
ATOM 754 O O . ALA A 1 100 ? -18.533 -10.013 3.677 1.00 85.94 100 ALA A O 1
ATOM 755 N N . PRO A 1 101 ? -20.304 -11.279 4.220 1.00 86.88 101 PRO A N 1
ATOM 756 C CA . PRO A 1 101 ? -20.592 -11.631 2.825 1.00 86.88 101 PRO A CA 1
ATOM 757 C C . PRO A 1 101 ? -20.886 -10.404 1.950 1.00 86.88 101 PRO A C 1
ATOM 759 O O . PRO A 1 101 ? -20.437 -10.332 0.805 1.00 86.88 101 PRO A O 1
ATOM 762 N N . PHE A 1 102 ? -21.578 -9.400 2.492 1.00 86.25 102 PHE A N 1
ATOM 763 C CA . PHE A 1 102 ? -21.881 -8.167 1.766 1.00 86.25 102 PHE A CA 1
ATOM 764 C C . PHE A 1 102 ? -20.641 -7.279 1.591 1.00 86.25 102 PHE A C 1
ATOM 766 O O . PHE A 1 102 ? -20.403 -6.743 0.506 1.00 86.25 102 PHE A O 1
ATOM 773 N N . ILE A 1 103 ? -19.823 -7.149 2.640 1.00 82.44 103 ILE A N 1
ATOM 774 C CA . ILE A 1 103 ? -18.555 -6.405 2.601 1.00 82.44 103 ILE A CA 1
ATOM 775 C C . ILE A 1 103 ? -17.602 -7.048 1.590 1.00 82.44 103 ILE A C 1
ATOM 777 O O . ILE A 1 103 ? -17.050 -6.353 0.739 1.00 82.44 103 ILE A O 1
ATOM 781 N N . MET A 1 104 ? -17.465 -8.375 1.635 1.00 85.12 104 MET A N 1
ATOM 782 C CA . MET A 1 104 ? -16.632 -9.146 0.714 1.00 85.12 104 MET A CA 1
ATOM 783 C C . MET A 1 104 ? -17.066 -8.927 -0.738 1.00 85.12 104 MET A C 1
ATOM 785 O O . MET A 1 104 ? -16.230 -8.655 -1.598 1.00 85.12 104 MET A O 1
ATOM 789 N N . PHE A 1 105 ? -18.373 -8.959 -1.011 1.00 86.00 105 PHE A N 1
ATOM 790 C CA . PHE A 1 105 ? -18.905 -8.690 -2.347 1.00 86.00 105 PHE A CA 1
ATOM 791 C C . PHE A 1 105 ? -18.588 -7.265 -2.834 1.00 86.00 105 PHE A C 1
ATOM 793 O O . PHE A 1 105 ? -18.178 -7.062 -3.979 1.00 86.00 105 PHE A O 1
ATOM 800 N N . GLN A 1 106 ? -18.728 -6.265 -1.962 1.00 82.62 106 GLN A N 1
ATOM 801 C CA . GLN A 1 106 ? -18.398 -4.870 -2.269 1.00 82.62 106 GLN A CA 1
ATOM 802 C C . GLN A 1 106 ? -16.910 -4.654 -2.565 1.00 82.62 106 GLN A C 1
ATOM 804 O O . GLN A 1 106 ? -16.578 -3.939 -3.518 1.00 82.62 106 GLN A O 1
ATOM 809 N N . ILE A 1 107 ? -16.037 -5.294 -1.783 1.00 82.94 107 ILE A N 1
ATOM 810 C CA . ILE A 1 107 ? -14.583 -5.282 -1.975 1.00 82.94 107 ILE A CA 1
ATOM 811 C C . ILE A 1 107 ? -14.226 -5.958 -3.301 1.00 82.94 107 ILE A C 1
ATOM 813 O O . ILE A 1 107 ? -13.526 -5.363 -4.121 1.00 82.94 107 ILE A O 1
ATOM 817 N N . TRP A 1 108 ? -14.767 -7.150 -3.568 1.00 84.75 108 TRP A N 1
ATOM 818 C CA . TRP A 1 108 ? -14.509 -7.882 -4.810 1.00 84.75 108 TRP A CA 1
ATOM 819 C C . TRP A 1 108 ? -14.866 -7.053 -6.041 1.00 84.75 108 TRP A C 1
ATOM 821 O O . TRP A 1 108 ? -14.078 -6.928 -6.973 1.00 84.75 108 TRP A O 1
ATOM 831 N N . ARG A 1 109 ? -16.029 -6.396 -6.023 1.00 81.69 109 ARG A N 1
ATOM 832 C CA . ARG A 1 109 ? -16.493 -5.570 -7.143 1.00 81.69 109 ARG A CA 1
ATOM 833 C C . ARG A 1 10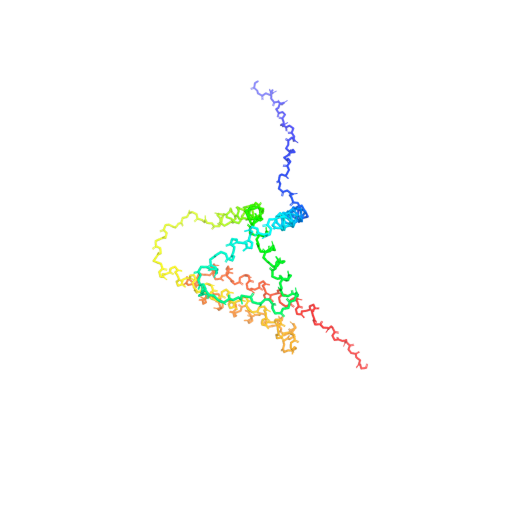9 ? -15.668 -4.290 -7.338 1.00 81.69 109 ARG A C 1
ATOM 835 O O . ARG A 1 109 ? -15.904 -3.575 -8.309 1.00 81.69 109 ARG A O 1
ATOM 842 N N . PHE A 1 110 ? -14.830 -3.907 -6.377 1.00 79.56 110 PHE A N 1
ATOM 843 C CA . PHE A 1 110 ? -13.886 -2.791 -6.499 1.00 79.56 110 PHE A CA 1
ATOM 844 C C . PHE A 1 110 ? -12.520 -3.282 -6.996 1.00 79.56 110 PHE A C 1
ATOM 846 O O . PHE A 1 110 ? -11.925 -2.656 -7.865 1.00 79.56 110 PHE A O 1
ATOM 853 N N . ILE A 1 111 ? -12.065 -4.439 -6.507 1.00 81.94 111 ILE A N 1
ATOM 854 C CA . ILE A 1 111 ? -10.782 -5.041 -6.890 1.00 81.94 111 ILE A CA 1
ATOM 855 C C . ILE A 1 111 ? -10.832 -5.643 -8.301 1.00 81.94 111 ILE A C 1
ATOM 857 O O . ILE A 1 111 ? -9.873 -5.495 -9.048 1.00 81.94 111 ILE A O 1
ATOM 861 N N . ALA A 1 112 ? -11.938 -6.278 -8.700 1.00 87.25 112 ALA A N 1
ATOM 862 C CA . ALA A 1 112 ? -12.085 -6.948 -9.995 1.00 87.25 112 ALA A CA 1
ATOM 863 C C . ALA A 1 112 ? -11.689 -6.091 -11.220 1.00 87.25 112 ALA A C 1
ATOM 865 O O . ALA A 1 112 ? -10.901 -6.580 -12.029 1.00 87.25 112 ALA A O 1
ATOM 866 N N . PRO A 1 113 ? -12.155 -4.833 -11.385 1.00 79.50 113 PRO A N 1
ATOM 867 C CA . PRO A 1 113 ? -11.736 -4.006 -12.520 1.00 79.50 113 PRO A CA 1
ATOM 868 C C . PRO A 1 113 ? -10.245 -3.640 -12.473 1.00 79.50 113 PRO A C 1
ATOM 870 O O . PRO A 1 113 ? -9.584 -3.663 -13.509 1.00 79.50 113 PRO A O 1
ATOM 873 N N . ALA A 1 114 ? -9.691 -3.366 -11.287 1.00 76.31 114 ALA A N 1
ATOM 874 C CA . ALA A 1 114 ? -8.265 -3.076 -11.124 1.00 76.31 114 ALA A CA 1
ATOM 875 C C . ALA A 1 114 ? -7.394 -4.307 -11.429 1.00 76.31 114 ALA A C 1
ATOM 877 O O . ALA A 1 114 ? -6.378 -4.198 -12.110 1.00 76.31 114 ALA A O 1
ATOM 878 N N . LEU A 1 115 ? -7.826 -5.490 -10.983 1.00 82.75 115 LEU A N 1
ATOM 879 C CA . LEU A 1 115 ? -7.164 -6.762 -11.256 1.00 82.75 115 LEU A CA 1
ATOM 880 C C . LEU A 1 115 ? -7.212 -7.110 -12.749 1.00 82.75 115 LEU A C 1
ATOM 882 O O . LEU A 1 115 ? -6.203 -7.523 -13.306 1.00 82.75 115 LEU A O 1
ATOM 886 N N . TYR A 1 116 ? -8.350 -6.904 -13.417 1.00 80.69 116 TYR A N 1
ATOM 887 C CA . TYR A 1 116 ? -8.471 -7.130 -14.859 1.00 80.69 116 TYR A CA 1
ATOM 888 C C . TYR A 1 116 ? -7.572 -6.181 -15.664 1.00 80.69 116 TYR A C 1
ATOM 890 O O . TYR A 1 116 ? -6.884 -6.620 -16.586 1.00 80.69 116 TYR A O 1
ATOM 898 N N . ALA A 1 117 ? -7.514 -4.900 -15.284 1.00 76.06 117 ALA A N 1
ATOM 899 C CA . ALA A 1 117 ? -6.606 -3.930 -15.893 1.00 76.06 117 ALA A CA 1
ATOM 900 C C . ALA A 1 117 ? -5.134 -4.320 -15.682 1.00 76.06 117 ALA A C 1
ATOM 902 O O . ALA A 1 117 ? -4.351 -4.289 -16.627 1.00 76.06 117 ALA A O 1
ATOM 903 N N . MET A 1 118 ? -4.779 -4.762 -14.471 1.00 70.00 118 MET A N 1
ATOM 904 C CA . MET A 1 118 ? -3.450 -5.275 -14.144 1.00 70.00 118 MET A CA 1
ATOM 905 C C . MET A 1 118 ? -3.095 -6.509 -14.987 1.00 70.00 118 MET A C 1
ATOM 907 O O . MET A 1 118 ? -2.037 -6.534 -15.606 1.00 70.00 118 MET A O 1
ATOM 911 N N . ILE A 1 119 ? -3.971 -7.514 -15.064 1.00 77.88 119 ILE A N 1
ATOM 912 C CA . ILE A 1 119 ? -3.736 -8.740 -15.846 1.00 77.88 119 ILE A CA 1
ATOM 913 C C . ILE A 1 119 ? -3.612 -8.423 -17.340 1.00 77.88 119 ILE A C 1
ATOM 915 O O . ILE A 1 119 ? -2.734 -8.964 -18.002 1.00 77.88 119 ILE A O 1
ATOM 919 N N . THR A 1 120 ? -4.439 -7.518 -17.866 1.00 75.12 120 THR A N 1
ATOM 920 C CA . THR A 1 120 ? -4.382 -7.106 -19.279 1.00 75.12 120 THR A CA 1
ATOM 921 C C . THR A 1 120 ? -3.088 -6.340 -19.584 1.00 75.12 120 THR A C 1
ATOM 923 O O . THR A 1 120 ? -2.428 -6.600 -20.590 1.00 75.12 120 THR A O 1
ATOM 926 N N . PHE A 1 121 ? -2.673 -5.444 -18.681 1.00 70.56 121 PHE A N 1
ATOM 927 C CA . PHE A 1 121 ? -1.394 -4.733 -18.750 1.00 70.56 121 PHE A CA 1
ATOM 928 C C . PHE A 1 121 ? -0.211 -5.711 -18.744 1.00 70.56 121 PHE A C 1
ATOM 930 O O . PHE A 1 121 ? 0.602 -5.673 -19.660 1.00 70.56 121 PHE A O 1
ATOM 937 N N . PHE A 1 122 ? -0.153 -6.650 -17.793 1.00 64.88 122 PHE A N 1
ATOM 938 C CA . PHE A 1 122 ? 0.901 -7.674 -17.735 1.00 64.88 122 PHE A CA 1
ATOM 939 C C . PHE A 1 122 ? 0.864 -8.666 -18.905 1.00 64.88 122 PHE A C 1
ATOM 941 O O . PHE A 1 122 ? 1.922 -9.093 -19.367 1.00 64.88 122 PHE A O 1
ATOM 948 N N . GLY A 1 123 ? -0.322 -8.985 -19.428 1.00 70.94 123 GLY A N 1
ATOM 949 C CA . GLY A 1 123 ? -0.493 -9.785 -20.642 1.00 70.94 123 GLY A CA 1
ATOM 950 C C . GLY A 1 123 ? 0.076 -9.107 -21.890 1.00 70.94 123 GLY A C 1
ATOM 951 O O . GLY A 1 123 ? 0.546 -9.791 -22.788 1.00 70.94 123 GLY A O 1
ATOM 952 N N . THR A 1 124 ? 0.124 -7.772 -21.917 1.00 65.94 124 THR A N 1
ATOM 953 C CA . THR A 1 124 ? 0.713 -7.001 -23.027 1.00 65.94 124 THR A CA 1
ATOM 954 C C . THR A 1 124 ? 2.251 -7.052 -23.016 1.00 65.94 124 THR A C 1
ATOM 956 O O . THR A 1 124 ? 2.874 -6.919 -24.064 1.00 65.94 124 THR A O 1
ATOM 959 N N . PHE A 1 125 ? 2.878 -7.298 -21.856 1.00 64.62 125 PHE A N 1
ATOM 960 C CA . PHE A 1 125 ? 4.333 -7.506 -21.741 1.00 64.62 125 PHE A CA 1
ATOM 961 C C . PHE A 1 125 ? 4.759 -8.971 -21.902 1.00 64.62 125 PHE A C 1
ATOM 963 O O . PHE A 1 125 ? 5.954 -9.241 -22.006 1.00 64.62 125 PHE A O 1
ATOM 970 N N . HIS A 1 126 ? 3.817 -9.922 -21.915 1.00 54.34 126 HIS A N 1
ATOM 971 C CA . HIS A 1 126 ? 4.120 -11.323 -22.203 1.00 54.34 126 HIS A CA 1
ATOM 972 C C . HIS A 1 126 ? 4.259 -11.508 -23.715 1.00 54.34 126 HIS A C 1
ATOM 974 O O . HIS A 1 126 ? 3.292 -11.784 -24.423 1.00 54.34 126 HIS A O 1
ATOM 980 N N . SER A 1 127 ? 5.484 -11.350 -24.219 1.00 49.78 127 SER A N 1
ATOM 981 C CA . SER A 1 127 ? 5.843 -11.800 -25.560 1.00 49.78 127 SER A CA 1
ATOM 982 C C . SER A 1 127 ? 5.632 -13.311 -25.644 1.00 49.78 127 SER A C 1
ATOM 984 O O . SER A 1 127 ? 6.325 -14.084 -24.978 1.00 49.78 127 SER A O 1
ATOM 986 N N . ALA A 1 128 ? 4.648 -13.710 -26.446 1.00 56.34 128 ALA A N 1
ATOM 987 C CA . ALA A 1 128 ? 4.420 -15.079 -26.866 1.00 56.34 128 ALA A CA 1
ATOM 988 C C . ALA A 1 128 ? 5.594 -15.535 -27.740 1.00 56.34 128 ALA A C 1
ATOM 990 O O . ALA A 1 128 ? 5.550 -15.355 -28.946 1.00 56.34 128 ALA A O 1
ATOM 991 N N . ASP A 1 129 ? 6.665 -16.010 -27.107 1.00 52.69 129 ASP A N 1
ATOM 992 C CA . ASP A 1 129 ? 7.607 -16.994 -27.647 1.00 52.69 129 ASP A CA 1
ATOM 993 C C . ASP A 1 129 ? 8.707 -17.241 -26.613 1.00 52.69 129 ASP A C 1
ATOM 995 O O . ASP A 1 129 ? 9.690 -16.511 -26.543 1.00 52.69 129 ASP A O 1
ATOM 999 N N . LEU A 1 130 ? 8.500 -18.258 -25.775 1.00 44.88 130 LEU A N 1
ATOM 1000 C CA . LEU A 1 130 ? 9.524 -19.039 -25.076 1.00 44.88 130 LEU A CA 1
ATOM 1001 C C . LEU A 1 130 ? 8.773 -20.138 -24.318 1.00 44.88 130 LEU A C 1
ATOM 1003 O O . LEU A 1 130 ? 8.320 -19.933 -23.192 1.00 44.88 130 LEU A O 1
ATOM 1007 N N . GLU A 1 131 ? 8.643 -21.327 -24.913 1.00 53.44 131 GLU A N 1
ATOM 1008 C CA . GLU A 1 131 ? 8.397 -22.540 -24.124 1.00 53.44 131 GLU A CA 1
ATOM 1009 C C . GLU A 1 131 ? 9.656 -22.835 -23.302 1.00 53.44 131 GLU A C 1
ATOM 1011 O O . GLU A 1 131 ? 10.501 -23.673 -23.620 1.00 53.44 131 GLU A O 1
ATOM 1016 N N . PHE A 1 132 ? 9.806 -22.063 -22.233 1.00 46.97 132 PHE A N 1
ATOM 1017 C CA . PHE A 1 132 ? 10.808 -22.264 -21.218 1.00 46.97 132 PHE A CA 1
ATOM 1018 C C . PHE A 1 132 ? 10.291 -23.399 -20.337 1.00 46.97 132 PHE A C 1
ATOM 1020 O O . PHE A 1 132 ? 9.212 -23.314 -19.750 1.00 46.97 132 PHE A O 1
ATOM 1027 N N . ARG A 1 133 ? 11.071 -24.473 -20.229 1.00 46.00 133 ARG A N 1
ATOM 1028 C CA . ARG A 1 133 ? 10.889 -25.511 -19.210 1.00 46.00 133 ARG A CA 1
ATOM 1029 C C . ARG A 1 133 ? 11.871 -25.239 -18.062 1.00 46.00 133 ARG A C 1
ATOM 1031 O O . ARG A 1 133 ? 12.799 -26.033 -17.898 1.00 46.00 133 ARG A O 1
ATOM 1038 N N . PRO A 1 134 ? 11.776 -24.109 -17.326 1.00 57.84 134 PRO A N 1
ATOM 1039 C CA . PRO A 1 134 ? 12.719 -23.839 -16.257 1.00 57.84 134 PRO A CA 1
ATOM 1040 C C . PRO A 1 134 ? 12.526 -24.882 -15.168 1.00 57.84 134 PRO A C 1
ATOM 1042 O O . PRO A 1 134 ? 11.400 -25.174 -14.756 1.00 57.84 134 PRO A O 1
ATOM 1045 N N . ARG A 1 135 ? 13.634 -25.431 -14.674 1.00 57.84 135 ARG A N 1
ATOM 1046 C CA . ARG A 1 135 ? 13.610 -26.140 -13.400 1.00 57.84 135 ARG A CA 1
ATOM 1047 C C . ARG A 1 135 ? 13.179 -25.155 -12.321 1.00 57.84 135 ARG A C 1
ATOM 1049 O O . ARG A 1 135 ? 13.572 -23.989 -12.350 1.00 57.84 135 ARG A O 1
ATOM 1056 N N . VAL A 1 136 ? 12.358 -25.630 -11.388 1.00 64.81 136 VAL A N 1
ATOM 1057 C CA . VAL A 1 136 ? 11.811 -24.803 -10.304 1.00 64.81 136 VAL A CA 1
ATOM 1058 C C . VAL A 1 136 ? 12.944 -24.135 -9.525 1.00 64.81 136 VAL A C 1
ATOM 1060 O O . VAL A 1 136 ? 12.820 -22.963 -9.193 1.00 64.81 136 VAL A O 1
ATOM 1063 N N . GLU A 1 137 ? 14.078 -24.815 -9.343 1.00 69.19 137 GLU A N 1
ATOM 1064 C CA . GLU A 1 137 ? 15.287 -24.252 -8.734 1.00 69.19 137 GLU A CA 1
ATOM 1065 C C . GLU A 1 137 ? 15.893 -23.068 -9.509 1.00 69.19 137 GLU A C 1
ATOM 1067 O O . GLU A 1 137 ? 16.242 -22.069 -8.884 1.00 69.19 137 GLU A O 1
ATOM 1072 N N . ASP A 1 138 ? 15.984 -23.126 -10.842 1.00 67.38 138 ASP A N 1
ATOM 1073 C CA . ASP A 1 138 ? 16.610 -22.062 -11.647 1.00 67.38 138 ASP A CA 1
ATOM 1074 C C . ASP A 1 138 ? 15.712 -20.820 -11.719 1.00 67.38 138 ASP A C 1
ATOM 1076 O O . ASP A 1 138 ? 16.179 -19.684 -11.618 1.00 67.38 138 ASP A O 1
ATOM 1080 N N . ALA A 1 139 ? 14.397 -21.035 -11.836 1.00 66.06 139 ALA A N 1
ATOM 1081 C CA . ALA A 1 139 ? 13.417 -19.960 -11.742 1.00 66.06 139 ALA A CA 1
ATOM 1082 C C . ALA A 1 139 ? 13.411 -19.354 -10.335 1.00 66.06 139 ALA A C 1
ATOM 1084 O O . ALA A 1 139 ? 13.418 -18.136 -10.190 1.00 66.06 139 ALA A O 1
ATOM 1085 N N . PHE A 1 140 ? 13.426 -20.186 -9.292 1.00 73.50 140 PHE A N 1
ATOM 1086 C CA . PHE A 1 140 ? 13.423 -19.720 -7.911 1.00 73.50 140 PHE A CA 1
ATOM 1087 C C . PHE A 1 140 ? 14.676 -18.906 -7.577 1.00 73.50 140 PHE A C 1
ATOM 1089 O O . PHE A 1 140 ? 14.550 -17.858 -6.949 1.00 73.50 140 PHE A O 1
ATOM 1096 N N . ASP A 1 141 ? 15.862 -19.322 -8.026 1.00 73.62 141 ASP A N 1
ATOM 1097 C CA . ASP A 1 141 ? 17.103 -18.565 -7.821 1.00 73.62 141 ASP A CA 1
ATOM 1098 C C . ASP A 1 141 ? 17.098 -17.244 -8.612 1.00 73.62 141 ASP A C 1
ATOM 1100 O O . ASP A 1 141 ? 17.436 -16.192 -8.063 1.00 73.62 141 ASP A O 1
ATOM 1104 N N . LEU A 1 142 ? 16.602 -17.253 -9.857 1.00 71.31 142 LEU A N 1
ATOM 1105 C CA . LEU A 1 142 ? 16.390 -16.041 -10.658 1.00 71.31 142 LEU A CA 1
ATOM 1106 C C . LEU A 1 142 ? 15.443 -15.054 -9.957 1.00 71.31 142 LEU A C 1
ATOM 1108 O O . LEU A 1 142 ? 15.791 -13.888 -9.752 1.00 71.31 142 LEU A O 1
ATOM 1112 N N . TYR A 1 143 ? 14.265 -15.525 -9.540 1.00 73.12 143 TYR A N 1
ATOM 1113 C CA . TYR A 1 143 ? 13.271 -14.705 -8.848 1.00 73.12 143 TYR A CA 1
ATOM 1114 C C . TYR A 1 143 ? 13.782 -14.216 -7.490 1.00 73.12 143 TYR A C 1
ATOM 1116 O O . TYR A 1 143 ? 13.571 -13.054 -7.146 1.00 73.12 143 TYR A O 1
ATOM 1124 N N . THR A 1 144 ? 14.490 -15.058 -6.734 1.00 74.75 144 THR A N 1
ATOM 1125 C CA . THR A 1 144 ? 15.051 -14.699 -5.423 1.00 74.75 144 THR A CA 1
ATOM 1126 C C . THR A 1 144 ? 16.124 -13.622 -5.558 1.00 74.75 144 THR A C 1
ATOM 1128 O O . THR A 1 144 ? 16.112 -12.654 -4.794 1.00 74.75 144 THR A O 1
ATOM 1131 N N . ARG A 1 145 ? 17.011 -13.720 -6.558 1.00 71.75 145 ARG A N 1
ATOM 1132 C CA . ARG A 1 145 ? 18.034 -12.694 -6.829 1.00 71.75 145 ARG A CA 1
ATOM 1133 C C . ARG A 1 145 ? 17.413 -11.368 -7.265 1.00 71.75 145 ARG A C 1
ATOM 1135 O O . ARG A 1 145 ? 17.804 -10.324 -6.742 1.00 71.75 145 ARG A O 1
ATOM 1142 N N . MET A 1 146 ? 16.404 -11.400 -8.137 1.00 72.75 146 MET A N 1
ATOM 1143 C CA . MET A 1 146 ? 15.666 -10.200 -8.553 1.00 72.75 146 MET A CA 1
ATOM 1144 C C . MET A 1 146 ? 14.910 -9.543 -7.390 1.00 72.75 146 MET A C 1
ATOM 1146 O O . MET A 1 146 ? 14.961 -8.322 -7.231 1.00 72.75 146 MET A O 1
ATOM 1150 N N . LEU A 1 147 ? 14.240 -10.340 -6.548 1.00 80.62 147 LEU A N 1
ATOM 1151 C CA . LEU A 1 147 ? 13.489 -9.850 -5.391 1.00 80.62 147 LEU A CA 1
ATOM 1152 C C . LEU A 1 147 ? 14.422 -9.220 -4.352 1.00 8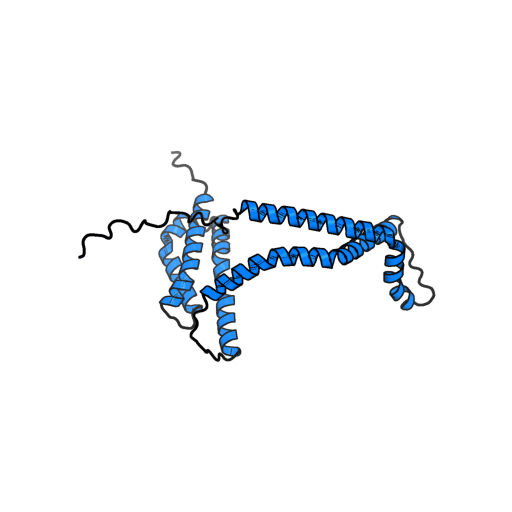0.62 147 LEU A C 1
ATOM 1154 O O . LEU A 1 147 ? 14.157 -8.110 -3.889 1.00 80.62 147 LEU A O 1
ATOM 1158 N N . LEU A 1 148 ? 15.542 -9.875 -4.030 1.00 79.25 148 LEU A N 1
ATOM 1159 C CA . LEU A 1 148 ? 16.517 -9.345 -3.077 1.00 79.25 148 LEU A CA 1
ATOM 1160 C C . LEU A 1 148 ? 17.152 -8.039 -3.555 1.00 79.25 148 LEU A C 1
ATOM 1162 O O . LEU A 1 148 ? 17.232 -7.087 -2.775 1.00 79.25 148 LEU A O 1
ATOM 1166 N N . GLY A 1 149 ? 17.574 -7.943 -4.818 1.00 75.38 149 GLY A N 1
ATOM 1167 C CA . GLY A 1 149 ? 18.160 -6.687 -5.272 1.00 75.38 149 GLY A CA 1
ATOM 1168 C C . GLY A 1 149 ? 17.140 -5.589 -5.532 1.00 75.38 149 GLY A C 1
ATOM 1169 O O . GLY A 1 149 ? 17.471 -4.435 -5.295 1.00 75.38 149 GLY A O 1
ATOM 1170 N N . MET A 1 150 ? 15.887 -5.895 -5.880 1.00 74.19 150 MET A N 1
ATOM 1171 C CA . MET A 1 150 ? 14.829 -4.879 -5.913 1.00 74.19 150 MET A CA 1
ATOM 1172 C C . MET A 1 150 ? 14.586 -4.275 -4.524 1.00 74.19 150 MET A C 1
ATOM 1174 O O . MET A 1 150 ? 14.491 -3.054 -4.406 1.00 74.19 150 MET A O 1
ATOM 1178 N N . VAL A 1 151 ? 14.561 -5.097 -3.467 1.00 79.50 151 VAL A N 1
ATOM 1179 C CA . VAL A 1 151 ? 14.451 -4.621 -2.076 1.00 79.50 151 VAL A CA 1
ATOM 1180 C C . VAL A 1 151 ? 15.648 -3.747 -1.700 1.00 79.50 151 VAL A C 1
ATOM 1182 O O . VAL A 1 151 ? 15.462 -2.667 -1.143 1.00 79.50 151 VAL A O 1
ATOM 1185 N N . LEU A 1 152 ? 16.870 -4.167 -2.036 1.00 78.38 152 LEU A N 1
ATOM 1186 C CA . LEU A 1 152 ? 18.090 -3.409 -1.738 1.00 78.38 152 LEU A CA 1
ATOM 1187 C C . LEU A 1 152 ? 18.114 -2.062 -2.482 1.00 78.38 152 LEU A C 1
ATOM 1189 O O . LEU A 1 152 ? 18.425 -1.021 -1.905 1.00 78.38 152 LEU A O 1
ATOM 1193 N N . VAL A 1 153 ? 17.703 -2.059 -3.747 1.00 73.31 153 VAL A N 1
ATOM 1194 C CA . VAL A 1 153 ? 17.625 -0.865 -4.593 1.00 73.31 153 VAL A CA 1
ATOM 1195 C C . VAL A 1 153 ? 16.560 0.116 -4.105 1.00 73.31 153 VAL A C 1
ATOM 1197 O O . VAL A 1 153 ? 16.828 1.316 -4.039 1.00 73.31 153 VAL A O 1
ATOM 1200 N N . PHE A 1 154 ? 15.384 -0.370 -3.701 1.00 75.00 154 PHE A N 1
ATOM 1201 C CA . PHE A 1 154 ? 14.324 0.474 -3.139 1.00 75.00 154 PHE A CA 1
ATOM 1202 C C . PHE A 1 154 ? 14.689 1.097 -1.782 1.00 75.00 154 PHE A C 1
ATOM 1204 O O . PHE A 1 154 ? 14.051 2.066 -1.373 1.00 75.00 154 PHE A O 1
ATOM 1211 N N . GLN A 1 155 ? 15.728 0.606 -1.095 1.00 75.06 155 GLN A N 1
ATOM 1212 C CA . GLN A 1 155 ? 16.261 1.252 0.111 1.00 75.06 155 GLN A CA 1
ATOM 1213 C C . GLN A 1 155 ? 17.143 2.467 -0.204 1.00 75.06 155 GLN A C 1
ATOM 1215 O O . GLN A 1 155 ? 17.241 3.379 0.618 1.00 75.06 155 GLN A O 1
ATOM 1220 N N . MET A 1 156 ? 17.759 2.532 -1.389 1.00 73.62 156 MET A N 1
ATOM 1221 C CA . MET A 1 156 ? 18.699 3.605 -1.742 1.00 73.62 156 MET A CA 1
ATOM 1222 C C . MET A 1 156 ? 18.087 5.017 -1.662 1.00 73.62 156 MET A C 1
ATOM 1224 O O . MET A 1 156 ? 18.737 5.899 -1.096 1.00 73.62 156 MET A O 1
ATOM 1228 N N . PRO A 1 157 ? 16.846 5.273 -2.124 1.00 66.25 157 PRO A N 1
ATOM 1229 C CA . PRO A 1 157 ? 16.184 6.566 -1.938 1.00 66.25 157 PRO A CA 1
ATOM 1230 C C . PRO A 1 157 ? 15.989 6.933 -0.461 1.00 66.25 157 PRO A C 1
ATOM 1232 O O . PRO A 1 157 ? 16.217 8.079 -0.075 1.00 66.25 157 PRO A O 1
ATOM 1235 N N . THR A 1 158 ? 15.632 5.957 0.379 1.00 76.31 158 THR A N 1
ATOM 1236 C CA . THR A 1 158 ? 15.460 6.138 1.829 1.00 76.31 158 THR A CA 1
ATOM 1237 C C . THR A 1 158 ? 16.788 6.474 2.506 1.00 76.31 158 THR A C 1
ATOM 1239 O O . THR A 1 158 ? 16.850 7.391 3.326 1.00 76.31 158 THR A O 1
ATOM 1242 N N . VAL A 1 159 ? 17.870 5.790 2.123 1.00 76.25 159 VAL A N 1
ATOM 1243 C CA . VAL A 1 159 ? 19.229 6.052 2.621 1.00 76.25 159 VAL A CA 1
ATOM 1244 C C . VAL A 1 159 ? 19.696 7.450 2.215 1.00 76.25 159 VAL A C 1
ATOM 1246 O O . VAL A 1 159 ? 20.169 8.205 3.063 1.00 76.25 159 VAL A O 1
ATOM 1249 N N . ILE A 1 160 ? 19.513 7.837 0.949 1.00 70.12 160 ILE A N 1
ATOM 1250 C CA . ILE A 1 160 ? 19.863 9.177 0.452 1.00 70.12 160 ILE A CA 1
ATOM 1251 C C . ILE A 1 160 ? 19.064 10.255 1.189 1.00 70.12 160 ILE A C 1
ATOM 1253 O O . ILE A 1 160 ? 19.641 11.253 1.620 1.00 70.12 160 ILE A O 1
ATOM 1257 N N . TYR A 1 161 ? 17.761 10.045 1.391 1.00 72.50 161 TYR A N 1
ATOM 1258 C CA . TYR A 1 161 ? 16.909 10.950 2.162 1.00 72.50 161 TYR A CA 1
ATOM 1259 C C . TYR A 1 161 ? 17.399 11.106 3.608 1.00 72.50 161 TYR A C 1
ATOM 1261 O O . TYR A 1 161 ? 17.506 12.225 4.113 1.00 72.50 161 TYR A O 1
ATOM 1269 N N . PHE A 1 162 ? 17.739 10.001 4.275 1.00 73.62 162 PHE A N 1
ATOM 1270 C CA . PHE A 1 162 ? 18.192 10.020 5.664 1.00 73.62 162 PHE A CA 1
ATOM 1271 C C . PHE A 1 162 ? 19.567 10.692 5.812 1.00 73.62 162 PHE A C 1
ATOM 1273 O O . PHE A 1 162 ? 19.755 11.544 6.683 1.00 73.62 162 PHE A O 1
ATOM 1280 N N . LEU A 1 163 ? 20.507 10.395 4.909 1.00 73.75 163 LEU A N 1
ATOM 1281 C CA . LEU A 1 163 ? 21.820 11.048 4.848 1.00 73.75 163 LEU A CA 1
ATOM 1282 C C . LEU A 1 163 ? 21.713 12.551 4.540 1.00 73.75 163 LEU A C 1
ATOM 1284 O O . LEU A 1 163 ? 22.446 13.352 5.129 1.00 73.75 163 LEU A O 1
ATOM 1288 N N . ALA A 1 164 ? 20.781 12.946 3.669 1.00 67.25 164 ALA A N 1
ATOM 1289 C CA . ALA A 1 164 ? 20.491 14.350 3.387 1.00 67.25 164 ALA A CA 1
ATOM 1290 C C . ALA A 1 164 ? 19.890 15.062 4.612 1.00 67.25 164 ALA A C 1
ATOM 1292 O O . ALA A 1 164 ? 20.294 16.179 4.943 1.00 67.25 164 ALA A O 1
ATOM 1293 N N . LYS A 1 165 ? 18.985 14.397 5.344 1.00 64.81 165 LYS A N 1
ATOM 1294 C CA . LYS A 1 165 ? 18.360 14.927 6.567 1.00 64.81 165 LYS A CA 1
ATOM 1295 C C . LYS A 1 165 ? 19.365 15.148 7.704 1.00 64.81 165 LYS A C 1
ATOM 1297 O O . LYS A 1 165 ? 19.216 16.101 8.463 1.00 64.81 165 LYS A O 1
ATOM 1302 N N . MET A 1 166 ? 20.414 14.328 7.793 1.00 74.06 166 MET A N 1
ATOM 1303 C CA . MET A 1 166 ? 21.508 14.483 8.767 1.00 74.06 166 MET A CA 1
ATOM 1304 C C . MET A 1 166 ? 22.584 15.501 8.346 1.00 74.06 166 MET A C 1
ATOM 1306 O O . MET A 1 166 ? 23.598 15.623 9.028 1.00 74.06 166 MET A O 1
ATOM 1310 N N . ARG A 1 167 ? 22.399 16.228 7.229 1.00 67.81 167 ARG A N 1
ATOM 1311 C CA . ARG A 1 167 ? 23.392 17.150 6.633 1.00 67.81 167 ARG A CA 1
ATOM 1312 C C . ARG A 1 167 ? 24.745 16.511 6.268 1.00 67.81 167 ARG A C 1
ATOM 1314 O O . ARG A 1 167 ? 25.677 17.236 5.939 1.00 67.81 167 ARG A O 1
ATOM 1321 N N . LEU A 1 168 ? 24.853 15.180 6.255 1.00 62.22 168 LEU A N 1
ATOM 1322 C CA . LEU A 1 168 ? 26.067 14.476 5.818 1.00 62.22 168 LEU A CA 1
ATOM 1323 C C . LEU A 1 168 ? 26.243 14.519 4.294 1.00 62.22 168 LEU A C 1
ATOM 1325 O O . LEU A 1 168 ? 27.362 14.427 3.798 1.00 62.22 168 LEU A O 1
ATOM 1329 N N . VAL A 1 169 ? 25.147 14.674 3.545 1.00 64.69 169 VAL A N 1
ATOM 1330 C CA . VAL A 1 169 ? 25.156 14.695 2.080 1.00 64.69 169 VAL A CA 1
ATOM 1331 C C . VAL A 1 169 ? 24.374 15.903 1.563 1.00 64.69 169 VAL A C 1
ATOM 1333 O O . VAL A 1 169 ? 23.152 15.968 1.657 1.00 64.69 169 VAL A O 1
ATOM 1336 N N . THR A 1 170 ? 25.088 16.873 0.994 1.00 68.38 170 THR A N 1
ATOM 1337 C CA . THR A 1 170 ? 24.506 18.078 0.380 1.00 68.38 170 THR A CA 1
ATOM 1338 C C . THR A 1 170 ? 24.035 17.776 -1.046 1.00 68.38 170 THR A C 1
ATOM 1340 O O . THR A 1 170 ? 24.752 17.118 -1.799 1.00 68.38 170 THR A O 1
ATOM 1343 N N . ALA A 1 171 ? 22.898 18.331 -1.485 1.00 66.62 171 ALA A N 1
ATOM 1344 C CA . ALA A 1 171 ? 22.398 18.176 -2.864 1.00 66.62 171 ALA A CA 1
ATOM 1345 C C . ALA A 1 171 ? 23.457 18.532 -3.931 1.00 66.62 171 ALA A C 1
ATOM 1347 O O . ALA A 1 171 ? 23.580 17.863 -4.953 1.00 66.62 171 ALA A O 1
ATOM 1348 N N . ARG A 1 172 ? 24.294 19.539 -3.645 1.00 66.50 172 ARG A N 1
ATOM 1349 C CA . ARG A 1 172 ? 25.430 19.942 -4.488 1.00 66.50 172 ARG A CA 1
ATOM 1350 C C . ARG A 1 172 ? 26.517 18.864 -4.592 1.00 66.50 172 ARG A C 1
ATOM 1352 O O . ARG A 1 172 ? 27.075 18.681 -5.665 1.00 66.50 172 ARG A O 1
ATOM 1359 N N . PHE A 1 173 ? 26.802 18.142 -3.508 1.00 71.19 173 PHE A N 1
ATOM 1360 C CA . PHE A 1 173 ? 27.757 17.028 -3.510 1.00 71.19 173 PHE A CA 1
ATOM 1361 C C . PHE A 1 173 ? 27.219 15.856 -4.343 1.00 71.19 173 PHE A C 1
ATOM 1363 O O . PHE A 1 173 ? 27.937 15.289 -5.161 1.00 71.19 173 PHE A O 1
ATOM 1370 N N . LEU A 1 174 ? 25.925 15.560 -4.202 1.00 72.75 174 LEU A N 1
ATOM 1371 C CA . LEU A 1 174 ? 25.253 14.481 -4.924 1.00 72.75 174 LEU A CA 1
ATOM 1372 C C . LEU A 1 174 ? 25.173 14.751 -6.440 1.00 72.75 174 LEU A C 1
ATOM 1374 O O . LEU A 1 174 ? 25.463 13.868 -7.246 1.00 72.75 174 LEU A O 1
ATOM 1378 N N . ALA A 1 175 ? 24.888 15.995 -6.831 1.00 73.00 175 ALA A N 1
ATOM 1379 C CA . ALA A 1 175 ? 24.855 16.414 -8.234 1.00 73.00 175 ALA A CA 1
ATOM 1380 C C . ALA A 1 175 ? 26.241 16.384 -8.913 1.00 73.00 175 ALA A C 1
ATOM 1382 O O . ALA A 1 175 ? 26.354 16.027 -10.081 1.00 73.00 175 ALA A O 1
ATOM 1383 N N . VAL A 1 176 ? 27.321 16.713 -8.193 1.00 77.25 176 VAL A N 1
ATOM 1384 C CA . VAL A 1 176 ? 28.690 16.651 -8.749 1.00 77.25 176 VAL A CA 1
ATOM 1385 C C . VAL A 1 176 ? 29.178 15.201 -8.890 1.00 77.25 176 VAL A C 1
ATOM 1387 O O . VAL A 1 176 ? 29.911 14.876 -9.827 1.00 77.25 176 VAL A O 1
ATOM 1390 N N . ASN A 1 177 ? 28.735 14.305 -8.002 1.00 81.50 177 ASN A N 1
ATOM 1391 C CA . ASN A 1 177 ? 29.147 12.899 -7.984 1.00 81.50 177 ASN A CA 1
ATOM 1392 C C . ASN A 1 177 ? 28.197 11.939 -8.725 1.00 81.50 177 ASN A C 1
ATOM 1394 O O . ASN A 1 177 ? 28.351 10.722 -8.611 1.00 81.50 177 ASN A O 1
ATOM 1398 N N . THR A 1 178 ? 27.262 12.448 -9.534 1.00 83.06 178 THR A N 1
ATOM 1399 C CA . THR A 1 178 ? 26.262 11.631 -10.251 1.00 83.06 178 THR A CA 1
ATOM 1400 C C . THR A 1 178 ? 26.888 10.565 -11.160 1.00 83.06 178 THR A C 1
ATOM 1402 O O . THR A 1 178 ? 26.365 9.460 -11.258 1.00 83.06 178 THR A O 1
ATOM 1405 N N . LYS A 1 179 ? 28.068 10.825 -11.737 1.00 85.81 179 LYS A N 1
ATOM 1406 C CA . LYS A 1 179 ? 28.833 9.830 -12.513 1.00 85.81 179 LYS A CA 1
ATOM 1407 C C . LYS A 1 179 ? 29.200 8.569 -11.716 1.00 85.81 179 LYS A C 1
ATOM 1409 O O . LYS A 1 179 ? 29.145 7.472 -12.259 1.00 85.81 179 LYS A O 1
ATOM 1414 N N . TYR A 1 180 ? 29.522 8.708 -10.427 1.00 84.31 180 TYR A N 1
ATOM 1415 C CA . TYR A 1 180 ? 29.819 7.565 -9.558 1.00 84.31 180 TYR A CA 1
ATOM 1416 C C . TYR A 1 180 ? 28.544 6.826 -9.158 1.00 84.31 180 TYR A C 1
ATOM 1418 O O . TYR A 1 180 ? 28.552 5.605 -9.071 1.00 84.31 180 TYR A O 1
ATOM 1426 N N . ALA A 1 181 ? 27.438 7.549 -8.965 1.00 82.69 181 ALA A N 1
ATOM 1427 C CA . ALA A 1 181 ? 26.144 6.931 -8.703 1.00 82.69 181 ALA A CA 1
ATOM 1428 C C . ALA A 1 181 ? 25.661 6.104 -9.902 1.00 82.69 181 ALA A C 1
ATOM 1430 O O . ALA A 1 181 ? 25.260 4.963 -9.716 1.00 82.69 181 ALA A O 1
ATOM 1431 N N . ILE A 1 182 ? 25.778 6.629 -11.126 1.00 86.81 182 ILE A N 1
ATOM 1432 C CA . ILE A 1 182 ? 25.453 5.887 -12.354 1.00 86.81 182 ILE A CA 1
ATOM 1433 C C . ILE A 1 182 ? 26.332 4.635 -12.470 1.00 86.81 182 ILE A C 1
ATOM 1435 O O . ILE A 1 182 ? 25.810 3.554 -12.727 1.00 86.81 182 ILE A O 1
ATOM 1439 N N . LEU A 1 183 ? 27.639 4.745 -12.208 1.00 86.94 183 LEU A N 1
ATOM 1440 C CA . LEU A 1 183 ? 28.543 3.592 -12.214 1.00 86.94 183 LEU A CA 1
ATOM 1441 C C . LEU A 1 183 ? 28.122 2.520 -11.193 1.00 86.94 183 LEU A C 1
ATOM 1443 O O . LEU A 1 183 ? 28.027 1.349 -11.544 1.00 86.94 183 LEU A O 1
ATOM 1447 N N . ILE A 1 184 ? 27.820 2.913 -9.951 1.00 84.50 184 ILE A N 1
ATOM 1448 C CA . ILE A 1 184 ? 27.351 1.992 -8.903 1.00 84.50 184 ILE A CA 1
ATOM 1449 C C . ILE A 1 184 ? 26.017 1.350 -9.297 1.00 84.50 184 ILE A C 1
ATOM 1451 O O . ILE A 1 184 ? 25.844 0.150 -9.109 1.00 84.50 184 ILE A O 1
ATOM 1455 N N . ILE A 1 185 ? 25.092 2.114 -9.882 1.00 86.56 185 ILE A N 1
ATOM 1456 C CA . ILE A 1 185 ? 23.807 1.601 -10.366 1.00 86.56 185 ILE A CA 1
ATOM 1457 C C . ILE A 1 185 ? 24.021 0.538 -11.448 1.00 86.56 185 ILE A C 1
ATOM 1459 O O . ILE A 1 185 ? 23.401 -0.517 -11.381 1.00 86.56 185 ILE A O 1
ATOM 1463 N N . PHE A 1 186 ? 24.925 0.770 -12.401 1.00 87.19 186 PHE A N 1
ATOM 1464 C CA . PHE A 1 186 ? 25.248 -0.218 -13.432 1.00 87.19 186 PHE A CA 1
ATOM 1465 C C . PHE A 1 186 ? 25.937 -1.463 -12.864 1.00 87.19 186 PHE A C 1
ATOM 1467 O O . PHE A 1 186 ? 25.648 -2.566 -13.324 1.00 87.19 186 PHE A O 1
ATOM 1474 N N . ILE A 1 187 ? 26.795 -1.314 -11.848 1.00 85.50 187 ILE A N 1
ATOM 1475 C CA . ILE A 1 187 ? 27.404 -2.447 -11.132 1.00 85.50 187 ILE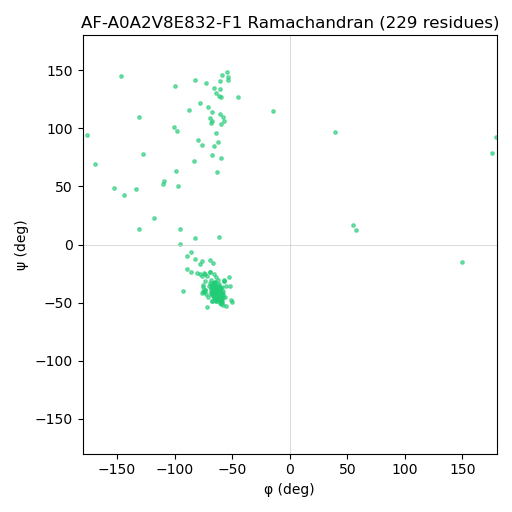 A CA 1
ATOM 1476 C C . ILE A 1 187 ? 26.322 -3.271 -10.422 1.00 85.50 187 ILE A C 1
ATOM 1478 O O . ILE A 1 187 ? 26.294 -4.491 -10.546 1.00 85.50 187 ILE A O 1
ATOM 1482 N N . VAL A 1 188 ? 25.396 -2.617 -9.720 1.00 82.06 188 VAL A N 1
ATOM 1483 C CA . VAL A 1 188 ? 24.282 -3.290 -9.035 1.00 82.06 188 VAL A CA 1
ATOM 1484 C C . VAL A 1 188 ? 23.344 -3.962 -10.041 1.00 82.06 188 VAL A C 1
ATOM 1486 O O . VAL A 1 188 ? 22.963 -5.112 -9.837 1.00 82.06 188 VAL A O 1
ATOM 1489 N N . ALA A 1 189 ? 23.032 -3.299 -11.157 1.00 82.62 189 ALA A N 1
ATOM 1490 C CA . ALA A 1 189 ? 22.242 -3.876 -12.241 1.00 82.62 189 ALA A CA 1
ATOM 1491 C C . ALA A 1 189 ? 22.932 -5.100 -12.867 1.00 82.62 189 ALA A C 1
ATOM 1493 O O . ALA A 1 189 ? 22.255 -6.072 -13.186 1.00 82.62 189 ALA A O 1
ATOM 1494 N N . ALA A 1 190 ? 24.265 -5.098 -12.986 1.00 83.19 190 ALA A N 1
ATOM 1495 C CA . ALA A 1 190 ? 25.025 -6.252 -13.471 1.00 83.19 190 ALA A CA 1
ATOM 1496 C C . ALA A 1 190 ? 24.943 -7.447 -12.511 1.00 83.19 190 ALA A C 1
ATOM 1498 O O . ALA A 1 190 ? 24.781 -8.576 -12.955 1.00 83.19 190 ALA A O 1
ATOM 1499 N N . VAL A 1 191 ? 25.016 -7.207 -11.198 1.00 82.19 191 VAL A N 1
ATOM 1500 C CA . VAL A 1 191 ? 24.878 -8.267 -10.180 1.00 82.19 191 VAL A CA 1
ATOM 1501 C C . VAL A 1 191 ? 23.460 -8.846 -10.169 1.00 82.19 191 VAL A C 1
ATOM 1503 O O . VAL A 1 191 ? 23.270 -10.032 -9.907 1.00 82.19 191 VAL A O 1
ATOM 1506 N N . LEU A 1 192 ? 22.468 -8.006 -10.460 1.00 76.06 192 LEU A N 1
ATOM 1507 C CA . LEU A 1 192 ? 21.057 -8.376 -10.493 1.00 76.06 192 LEU A CA 1
ATOM 1508 C C . LEU A 1 192 ? 20.608 -9.079 -11.771 1.00 76.06 192 LEU A C 1
ATOM 1510 O O . LEU A 1 192 ? 19.608 -9.790 -11.729 1.00 76.06 192 LEU A O 1
ATOM 1514 N N . THR A 1 193 ? 21.311 -8.864 -12.882 1.00 77.25 193 THR A N 1
ATOM 1515 C CA . THR A 1 193 ? 20.944 -9.368 -14.210 1.00 77.25 193 THR A CA 1
ATOM 1516 C C . THR A 1 193 ? 21.778 -10.614 -14.516 1.00 77.25 193 THR A C 1
ATOM 1518 O O . THR A 1 193 ? 22.946 -10.480 -14.879 1.00 77.25 193 THR A O 1
ATOM 1521 N N . PRO A 1 194 ? 21.227 -11.833 -14.380 1.00 67.75 194 PRO A N 1
ATOM 1522 C CA . PRO A 1 194 ? 22.014 -13.058 -14.517 1.00 67.75 194 PRO A CA 1
ATOM 1523 C C . PRO A 1 194 ? 22.497 -13.326 -15.944 1.00 67.75 194 PRO A C 1
ATOM 1525 O O . PRO A 1 194 ? 23.505 -14.004 -16.118 1.00 67.75 194 PRO A O 1
ATOM 1528 N N . ASP A 1 195 ? 21.821 -12.782 -16.958 1.00 65.75 195 ASP A N 1
ATOM 1529 C CA . ASP A 1 195 ? 22.240 -12.853 -18.361 1.00 65.75 195 ASP A CA 1
ATOM 1530 C C . ASP A 1 195 ? 23.292 -11.794 -18.734 1.00 65.75 195 ASP A C 1
ATOM 1532 O O . ASP A 1 195 ? 23.890 -11.883 -19.806 1.00 65.75 195 ASP A O 1
ATOM 1536 N N . GLY A 1 196 ? 23.528 -10.794 -17.871 1.00 67.44 196 GLY A N 1
ATOM 1537 C CA . GLY A 1 196 ? 24.515 -9.731 -18.088 1.00 67.44 196 GLY A CA 1
ATOM 1538 C C . GLY A 1 196 ? 24.350 -8.963 -19.405 1.00 67.44 196 GLY A C 1
ATOM 1539 O O . GLY A 1 196 ? 25.297 -8.315 -19.853 1.00 67.44 196 GLY A O 1
ATOM 1540 N N . SER A 1 197 ? 23.187 -9.053 -20.064 1.00 82.69 197 SER A N 1
ATOM 1541 C CA . SER A 1 197 ? 23.004 -8.447 -21.377 1.00 82.69 197 SER A CA 1
ATOM 1542 C C . SER A 1 197 ? 22.919 -6.921 -21.250 1.00 82.69 197 SER A C 1
ATOM 1544 O O . SER A 1 197 ? 22.235 -6.411 -20.352 1.00 82.69 197 SER A O 1
ATOM 1546 N N . PRO A 1 198 ? 23.555 -6.156 -22.162 1.00 83.62 198 PRO A N 1
ATOM 1547 C CA . PRO A 1 198 ? 23.529 -4.695 -22.102 1.00 83.62 198 PRO A CA 1
ATOM 1548 C C . PRO A 1 198 ? 22.108 -4.114 -22.115 1.00 83.62 198 PRO A C 1
ATOM 1550 O O . PRO A 1 198 ? 21.857 -3.069 -21.515 1.00 83.62 198 PRO A O 1
ATOM 1553 N N . TRP A 1 199 ? 21.170 -4.802 -22.775 1.00 77.50 199 TRP A N 1
ATOM 1554 C CA . TRP A 1 199 ? 19.773 -4.388 -22.867 1.00 77.50 199 TRP A CA 1
ATOM 1555 C C . TRP A 1 199 ? 19.025 -4.562 -21.539 1.00 77.50 199 TRP A C 1
ATOM 1557 O O . TRP A 1 199 ? 18.492 -3.582 -21.014 1.00 77.50 199 TRP A O 1
ATOM 1567 N N . ASN A 1 200 ? 19.046 -5.763 -20.944 1.00 74.88 200 ASN A N 1
ATOM 1568 C CA . ASN A 1 200 ? 18.345 -6.018 -19.682 1.00 74.88 200 ASN A CA 1
ATOM 1569 C C . ASN A 1 200 ? 18.981 -5.240 -18.527 1.00 74.88 200 ASN A C 1
ATOM 1571 O O . ASN A 1 200 ? 18.269 -4.629 -17.732 1.00 74.88 200 ASN A O 1
ATOM 1575 N N . GLN A 1 201 ? 20.313 -5.154 -18.486 1.00 81.44 201 GLN A N 1
ATOM 1576 C CA . GLN A 1 201 ? 21.025 -4.359 -17.485 1.00 81.44 201 GLN A CA 1
ATOM 1577 C C . GLN A 1 201 ? 20.612 -2.878 -17.532 1.00 81.44 201 GLN A C 1
ATOM 1579 O O . GLN A 1 201 ? 20.392 -2.264 -16.487 1.00 81.44 201 GLN A O 1
ATOM 1584 N N . THR A 1 202 ? 20.462 -2.303 -18.732 1.00 84.38 202 THR A N 1
ATOM 1585 C CA . THR A 1 202 ? 20.014 -0.909 -18.901 1.00 84.38 202 THR A CA 1
ATOM 1586 C C . THR A 1 202 ? 18.554 -0.733 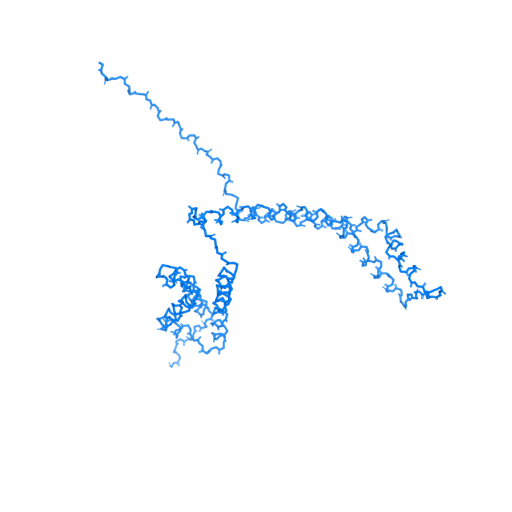-18.485 1.00 84.38 202 THR A C 1
ATOM 1588 O O . THR A 1 202 ? 18.218 0.269 -17.853 1.00 84.38 202 THR A O 1
ATOM 1591 N N . LEU A 1 203 ? 17.695 -1.717 -18.769 1.00 81.94 203 LEU A N 1
ATOM 1592 C CA . LEU A 1 203 ? 16.291 -1.711 -18.358 1.00 81.94 203 LEU A CA 1
ATOM 1593 C C . LEU A 1 203 ? 16.136 -1.696 -16.825 1.00 81.94 203 LEU A C 1
ATOM 1595 O O . LEU A 1 203 ? 15.279 -0.976 -16.317 1.00 81.94 203 LEU A O 1
ATOM 1599 N N . PHE A 1 204 ? 16.999 -2.408 -16.086 1.00 77.25 204 PHE A N 1
ATOM 1600 C CA . PHE A 1 204 ? 17.057 -2.353 -14.615 1.00 77.25 204 PHE A CA 1
ATOM 1601 C C . PHE A 1 204 ? 17.725 -1.075 -14.084 1.00 77.25 204 PHE A C 1
ATOM 1603 O O . PHE A 1 204 ? 17.285 -0.520 -13.076 1.00 77.25 204 PHE A O 1
ATOM 1610 N N . ALA A 1 205 ? 18.758 -0.566 -14.760 1.00 83.12 205 ALA A N 1
ATOM 1611 C CA . ALA A 1 205 ? 19.452 0.659 -14.363 1.00 83.12 205 ALA A CA 1
ATOM 1612 C C . ALA A 1 205 ? 18.594 1.927 -14.556 1.00 83.12 205 ALA A C 1
ATOM 1614 O O . ALA A 1 205 ? 18.689 2.864 -13.761 1.00 83.12 205 ALA A O 1
ATOM 1615 N N . ALA A 1 206 ? 17.731 1.967 -15.574 1.00 87.12 206 ALA A N 1
ATOM 1616 C CA . ALA A 1 206 ? 16.885 3.119 -15.892 1.00 87.12 206 ALA A CA 1
ATOM 1617 C C . ALA A 1 206 ? 15.991 3.596 -14.722 1.00 87.12 206 ALA A C 1
ATOM 1619 O O . ALA A 1 206 ? 16.087 4.774 -14.354 1.00 87.12 206 ALA A O 1
ATOM 1620 N N . PRO A 1 207 ? 15.171 2.742 -14.072 1.00 82.00 207 PRO A N 1
ATOM 1621 C CA . PRO A 1 207 ? 14.365 3.161 -12.925 1.00 82.00 207 PRO A CA 1
ATOM 1622 C C . PRO A 1 207 ? 15.227 3.565 -11.720 1.00 82.00 207 PRO A C 1
ATOM 1624 O O . PRO A 1 207 ? 14.868 4.488 -10.989 1.00 82.00 207 PRO A O 1
ATOM 1627 N N . MET A 1 208 ? 16.396 2.946 -11.532 1.00 83.75 208 MET A N 1
ATOM 1628 C CA . MET A 1 208 ? 17.328 3.297 -10.453 1.00 83.75 208 MET A CA 1
ATOM 1629 C C . MET A 1 208 ? 17.916 4.700 -10.627 1.00 83.75 208 MET A C 1
ATOM 1631 O O . MET A 1 208 ? 17.985 5.474 -9.670 1.00 83.75 208 MET A O 1
ATOM 1635 N N . ILE A 1 209 ? 18.307 5.046 -11.855 1.00 86.88 209 ILE A N 1
ATOM 1636 C CA . ILE A 1 209 ? 18.800 6.384 -12.201 1.00 86.88 209 ILE A CA 1
ATOM 1637 C C . ILE A 1 209 ? 17.679 7.412 -12.026 1.00 86.88 209 ILE A C 1
ATOM 1639 O O . ILE A 1 209 ? 17.911 8.466 -11.434 1.00 86.88 209 ILE A O 1
ATOM 1643 N N . ALA A 1 210 ? 16.458 7.098 -12.470 1.00 85.94 210 ALA A N 1
ATOM 1644 C CA . ALA A 1 210 ? 15.304 7.981 -12.306 1.00 85.94 210 ALA A CA 1
ATOM 1645 C C . ALA A 1 210 ? 15.017 8.286 -10.824 1.00 85.94 210 ALA A C 1
ATOM 1647 O O . ALA A 1 210 ? 14.840 9.448 -10.454 1.00 85.94 210 ALA A O 1
ATOM 1648 N N . LEU A 1 211 ? 15.050 7.267 -9.958 1.00 82.94 211 LEU A N 1
ATOM 1649 C CA . LEU A 1 211 ? 14.873 7.434 -8.512 1.00 82.94 211 LEU A CA 1
ATOM 1650 C C . LEU A 1 211 ? 16.012 8.235 -7.864 1.00 82.94 211 LEU A C 1
ATOM 1652 O O . LEU A 1 211 ? 15.759 9.052 -6.978 1.00 82.94 211 LEU A O 1
ATOM 1656 N N . TYR A 1 212 ? 17.256 8.054 -8.312 1.00 83.25 212 TYR A N 1
ATOM 1657 C CA . TYR A 1 212 ? 18.398 8.839 -7.835 1.00 83.25 212 TYR A CA 1
ATOM 1658 C C . TYR A 1 212 ? 18.276 10.326 -8.207 1.00 83.25 212 TYR A C 1
ATOM 1660 O O . TYR A 1 212 ? 18.473 11.198 -7.357 1.00 83.25 212 TYR A O 1
ATOM 1668 N N . LEU A 1 213 ? 17.886 10.623 -9.451 1.00 83.75 213 LEU A N 1
ATOM 1669 C CA . LEU A 1 213 ? 17.638 11.990 -9.919 1.00 83.75 213 LEU A CA 1
ATOM 1670 C C . LEU A 1 213 ? 16.468 12.644 -9.170 1.00 83.75 213 LEU A C 1
ATOM 1672 O O . LEU A 1 213 ? 16.566 13.805 -8.767 1.00 83.75 213 LEU A O 1
ATOM 1676 N N . LEU A 1 214 ? 15.398 11.887 -8.907 1.00 80.62 214 LEU A N 1
ATOM 1677 C CA . LEU A 1 214 ? 14.283 12.338 -8.074 1.00 80.62 214 LEU A CA 1
ATOM 1678 C C . LEU A 1 214 ? 14.739 12.637 -6.635 1.00 80.62 214 LEU A C 1
ATOM 1680 O O . LEU A 1 214 ? 14.360 13.659 -6.064 1.00 80.62 214 LEU A O 1
ATOM 1684 N N . GLY A 1 215 ? 15.605 11.796 -6.063 1.00 72.94 215 GLY A N 1
ATOM 1685 C CA . GLY A 1 215 ? 16.208 12.020 -4.748 1.00 72.94 215 GLY A CA 1
ATOM 1686 C C . GLY A 1 215 ? 17.037 13.307 -4.682 1.00 72.94 215 GLY A C 1
ATOM 1687 O O . GLY A 1 215 ? 16.933 14.057 -3.709 1.00 72.94 215 GLY A O 1
ATOM 1688 N N . ILE A 1 216 ? 17.799 13.618 -5.736 1.00 76.62 216 ILE A N 1
ATOM 1689 C CA . ILE A 1 216 ? 18.520 14.896 -5.861 1.00 76.62 216 ILE A CA 1
ATOM 1690 C C . ILE A 1 216 ? 17.538 16.074 -5.905 1.00 76.62 216 ILE A C 1
ATOM 1692 O O . ILE A 1 216 ? 17.762 17.073 -5.218 1.00 76.62 216 ILE A O 1
ATOM 1696 N N . ALA A 1 217 ? 16.443 15.963 -6.663 1.00 79.31 217 ALA A N 1
ATOM 1697 C CA . ALA A 1 217 ? 15.428 17.013 -6.759 1.00 79.31 217 ALA A CA 1
ATOM 1698 C C . ALA A 1 217 ? 14.755 17.298 -5.403 1.00 79.31 217 ALA A C 1
ATOM 1700 O O . ALA A 1 217 ? 14.588 18.458 -5.021 1.00 79.31 217 ALA A O 1
ATOM 1701 N N . ILE A 1 218 ? 14.443 16.252 -4.630 1.00 71.06 218 ILE A N 1
ATOM 1702 C CA . ILE A 1 218 ? 13.887 16.385 -3.274 1.00 71.06 218 ILE A CA 1
ATOM 1703 C C . ILE A 1 218 ? 14.920 17.000 -2.320 1.00 71.06 218 ILE A C 1
ATOM 1705 O O . ILE A 1 218 ? 14.591 17.913 -1.564 1.00 71.06 218 ILE A O 1
ATOM 1709 N N . ALA A 1 219 ? 16.180 16.559 -2.371 1.00 68.88 219 ALA A N 1
ATOM 1710 C CA . ALA A 1 219 ? 17.249 17.131 -1.550 1.00 68.88 219 ALA A CA 1
ATOM 1711 C C . ALA A 1 219 ? 17.486 18.621 -1.859 1.00 68.88 219 ALA A C 1
ATOM 1713 O O . ALA A 1 219 ? 17.791 19.399 -0.954 1.00 68.88 219 ALA A O 1
ATOM 1714 N N . TRP A 1 220 ? 17.313 19.031 -3.118 1.00 71.62 220 TRP A N 1
ATOM 1715 C CA . TRP A 1 220 ? 17.354 20.435 -3.524 1.00 71.62 220 TRP A CA 1
ATOM 1716 C C . TRP A 1 220 ? 16.161 21.233 -2.982 1.00 71.62 220 TRP A C 1
ATOM 1718 O O . TRP A 1 220 ? 16.351 22.346 -2.500 1.00 71.62 220 TRP A O 1
ATOM 1728 N N . ALA A 1 221 ? 14.956 20.657 -2.997 1.00 72.25 221 ALA A N 1
ATOM 1729 C CA . ALA A 1 221 ? 13.753 21.297 -2.464 1.00 72.25 221 ALA A CA 1
ATOM 1730 C C . ALA A 1 221 ? 13.769 21.449 -0.929 1.00 72.25 221 ALA A C 1
ATOM 1732 O O . ALA A 1 221 ? 13.194 22.397 -0.398 1.00 72.25 221 ALA A O 1
ATOM 1733 N N . VAL A 1 222 ? 14.427 20.530 -0.215 1.00 67.81 222 VAL A N 1
ATOM 1734 C CA . VAL A 1 222 ? 14.485 20.507 1.259 1.00 67.81 222 VAL A CA 1
ATOM 1735 C C . VAL A 1 222 ? 15.662 21.315 1.824 1.00 67.81 222 VAL A C 1
ATOM 1737 O O . VAL A 1 222 ? 15.613 21.730 2.981 1.00 67.81 222 VAL A O 1
ATOM 1740 N N . ALA A 1 223 ? 16.715 21.582 1.045 1.00 60.41 223 ALA A N 1
ATOM 1741 C CA . ALA A 1 223 ? 17.846 22.384 1.506 1.00 60.41 223 ALA A CA 1
ATOM 1742 C C . ALA A 1 223 ? 17.448 23.870 1.660 1.00 60.41 223 ALA A C 1
ATOM 1744 O O . ALA A 1 223 ? 17.122 24.519 0.662 1.00 60.41 223 ALA A O 1
ATOM 1745 N N . PRO A 1 224 ? 17.519 24.469 2.867 1.00 54.50 224 PRO A N 1
ATOM 1746 C CA . PRO A 1 224 ? 17.338 25.907 3.011 1.00 54.50 224 PRO A CA 1
ATOM 1747 C C . PRO A 1 224 ? 18.429 26.625 2.215 1.00 54.50 224 PRO A C 1
ATOM 1749 O O . PRO A 1 224 ? 19.617 26.332 2.384 1.00 54.50 224 PRO A O 1
ATOM 1752 N N . ARG A 1 225 ? 18.035 27.567 1.351 1.00 50.66 225 ARG A N 1
ATOM 1753 C CA . ARG A 1 225 ? 18.966 28.494 0.698 1.00 50.66 225 ARG A CA 1
ATOM 1754 C C . ARG A 1 225 ? 19.721 29.234 1.799 1.00 50.66 225 ARG A C 1
ATOM 1756 O O . ARG A 1 225 ? 19.137 30.072 2.480 1.00 50.66 225 ARG A O 1
ATOM 1763 N N . SER A 1 226 ? 20.993 28.899 2.008 1.00 45.34 226 SER A N 1
ATOM 1764 C CA . SER A 1 226 ? 21.829 29.688 2.907 1.00 45.34 226 SER A CA 1
ATOM 1765 C C . SER A 1 226 ? 21.968 31.089 2.296 1.00 45.34 226 SER A C 1
ATOM 1767 O O . SER A 1 226 ? 22.251 31.171 1.096 1.00 45.34 226 SER A O 1
ATOM 1769 N N . PRO A 1 227 ? 21.731 32.168 3.064 1.00 44.91 227 PRO A N 1
ATOM 1770 C CA . PRO A 1 227 ? 21.765 33.528 2.548 1.00 44.91 227 PRO A CA 1
ATOM 1771 C C . PRO A 1 227 ? 23.150 33.831 1.989 1.00 44.91 227 PRO A C 1
ATOM 1773 O O . PRO A 1 227 ? 24.168 33.517 2.610 1.00 44.91 227 PRO A O 1
ATOM 1776 N N . ALA A 1 228 ? 23.176 34.427 0.803 1.00 48.94 228 ALA A N 1
ATOM 1777 C CA . ALA A 1 228 ? 24.375 35.032 0.263 1.00 48.94 228 ALA A CA 1
ATOM 1778 C C . ALA A 1 228 ? 24.848 36.140 1.218 1.00 48.94 228 ALA A C 1
ATOM 1780 O O . ALA A 1 228 ? 24.060 37.007 1.578 1.00 48.94 228 ALA A O 1
ATOM 1781 N N . GLY A 1 229 ? 26.118 36.056 1.619 1.00 44.88 229 GLY A N 1
ATOM 1782 C CA . GLY A 1 229 ? 26.968 37.149 2.096 1.00 44.88 229 GLY A CA 1
ATOM 1783 C C . GLY A 1 229 ? 26.333 38.215 2.990 1.00 44.88 229 GLY A C 1
ATOM 1784 O O . GLY A 1 229 ? 25.845 39.221 2.492 1.00 44.88 229 GLY A O 1
ATOM 1785 N N . ALA A 1 230 ? 26.484 38.057 4.305 1.00 45.69 230 ALA A N 1
ATOM 1786 C CA . ALA A 1 230 ? 26.705 39.199 5.185 1.00 45.69 230 ALA A CA 1
ATOM 1787 C C . ALA A 1 230 ? 28.219 39.290 5.439 1.00 45.69 230 ALA A C 1
ATOM 1789 O O . ALA A 1 230 ? 28.769 38.523 6.232 1.00 45.69 230 ALA A O 1
ATOM 1790 N N . GLN A 1 231 ? 28.875 40.166 4.683 1.00 43.06 231 GLN A N 1
ATOM 1791 C CA . GLN A 1 231 ? 30.079 40.892 5.084 1.00 43.06 231 GLN A CA 1
ATOM 1792 C C . GLN A 1 231 ? 29.742 42.371 4.946 1.00 43.06 231 GLN A C 1
ATOM 1794 O O . GLN A 1 231 ? 29.092 42.704 3.927 1.00 43.06 231 GLN A O 1
#

Secondary structure (DSSP, 8-state):
--S----------------TT---HHHHHHHHHHHHHHHHHHHHHHHHHHHHTHHHHHHHHHHHHHHSS-TT-----S-HHHHHHHHHHHHHHHHHHHHHHHHHHHHHHHHHHHHHHHHHHHHHH--S-------HHHHHHHHHHHHHHHHHHHHHHHHHHHHHHTTSS-HHHHHHTHHHHHHHHHHHHHHH-TT--HHHHHHHHHHHHHHHHHHHHHHHHHS--PPS---

Sequence (231 aa):
MAAALAHASLPPDDDEQPSRWSMSLLEHLEELRKRLVRACVAIAAGVAVSFLYIDRIVAFVFAPMRRALPPGAKMIYTAPGEAFGLYVNIALLAGTVLAAPFIMFQIWRFIAPALYAMITFFGTFHSADLEFRPRVEDAFDLYTRMLLGMVLVFQMPTVIYFLAKMRLVTARFLAVNTKYAILIIFIVAAVLTPDGSPWNQTLFAAPMIALYLLGIAIAWAVAPRSPAGAQ

Solvent-accessible surface area (backbone atoms only — not comparable to full-atom values): 13625 Å² total; per-residue (Å²): 143,89,90,83,78,94,77,77,74,76,76,76,91,77,72,80,65,77,70,88,77,71,76,47,73,64,52,56,51,52,51,49,51,58,49,50,54,54,44,52,50,42,36,54,49,22,26,52,54,28,56,77,45,39,72,59,53,52,51,58,67,47,46,62,58,64,72,76,48,70,97,79,80,73,86,71,75,91,42,79,68,55,52,54,52,49,54,52,51,52,24,48,51,52,2,42,60,67,21,38,70,60,44,50,52,56,50,46,72,59,47,49,62,56,50,51,50,49,52,53,55,55,54,70,70,55,72,92,79,72,97,72,83,70,52,69,67,61,50,48,52,53,52,50,44,42,53,53,45,51,55,56,55,67,41,49,56,56,51,52,51,52,37,38,72,70,67,77,44,50,42,70,57,53,66,73,43,42,71,57,52,54,51,50,40,47,52,53,21,45,75,48,31,90,82,61,41,74,64,62,28,47,64,56,25,49,62,53,51,52,48,51,55,50,44,44,54,51,40,52,73,69,50,76,81,75,79,80,80,93,125

pLDDT: mean 71.18, std 12.5, range [42.38, 88.25]